Protein AF-A0A3E0UJD7-F1 (afdb_monomer_lite)

Sequence (262 aa):
MNKFTKLALPLVFSTIVTTANAGLISGTHEFQNDFGQAQQVELQDLEWLSLDSTFGIARLDIENQSWTDNNGAIWQADDWRFATRQETNTLLNSLSGGLVDGYSVSNFYGATWFAENFGTKSIFSNNFNDAQIAWFNYGATNACSDDSARTCQGQIRAYADAKDPSSTVGLPASQNILTGNIFSSIFDPLNHAGVGYIAENDGAEFGLRSSATTSTISERHFAVANLLVRNAPVDVPEPAPIGLLASALIGLGIMRKRSVQK

pLDDT: mean 84.74, std 16.25, range [37.06, 97.94]

Radius of gyration: 24.48 Å; chains: 1; bounding box: 87×52×74 Å

InterPro domains:
  IPR013424 PEP-CTERM protein-sorting domain [TIGR02595] (236-258)

Foldseek 3Di:
DDDDDDDDDDPPPPPPDPPCPPFKDADWDWDAAPVRDIFTACQPLWIWGALQQFQLPFLCQLQPAWDATPVGDTDGSPNKDFQALVNLQSRLCSQLVLWKAFKFLSNQRSLVVSCVRRNFDWDDDPFAPTKTKAKEFGHDQCRFHPDSQKTFIAMKMHGFHTPDLQDKDWDDWMATLVPRDIDTDIHRSVSGGTMMTGHCLHRHPSPPDPHHDMDGRPDSDNRYGYTIIDNNPPPPPPCPVCVVVVVVVVVVVVVVVPPPDD

Organism: NCBI:txid1655234

Secondary structure (DSSP, 8-state):
---------------------TTEE-S-EEEE-TTS-EEEE--TTEEEE-HHHHTT--HHHHHSS-EE-TTS-EE-TTS-EEPPHHHHHHHHHHHHTTSEEEEEGGGHHHHHHHHHHH--EE---SSEEEEEEEEEEESSTTSS-S-TTEEEEEEEEEEEEESSTTSPEEEEEEEETTT--EEEEEE-TTT-SEEEEE-GGGT---SS-S---EEETT---TT-EE-EEEEPPP------HHHHHHHHHHHHHHHHTTS---

Structure (mmCIF, N/CA/C/O backbone):
data_AF-A0A3E0UJD7-F1
#
_entry.id   AF-A0A3E0UJD7-F1
#
loop_
_atom_site.group_PDB
_atom_site.id
_atom_site.type_symbol
_atom_site.label_atom_id
_atom_site.label_alt_id
_atom_site.label_comp_id
_atom_site.label_asym_id
_atom_site.label_entity_id
_atom_site.label_seq_id
_atom_site.pdbx_PDB_ins_code
_atom_site.Cartn_x
_atom_site.Cartn_y
_atom_site.Cartn_z
_atom_site.occupancy
_atom_site.B_iso_or_equiv
_atom_site.auth_seq_id
_atom_site.auth_comp_id
_atom_site.auth_asym_id
_atom_site.auth_atom_id
_atom_site.pdbx_PDB_model_num
ATOM 1 N N . MET A 1 1 ? -36.370 15.555 -51.511 1.00 39.38 1 MET A N 1
ATOM 2 C CA . MET A 1 1 ? -35.739 16.434 -50.499 1.00 39.38 1 MET A CA 1
ATOM 3 C C . MET A 1 1 ? -35.825 15.723 -49.159 1.00 39.38 1 MET A C 1
ATOM 5 O O . MET A 1 1 ? -36.897 15.691 -48.566 1.00 39.38 1 MET A O 1
ATOM 9 N N . ASN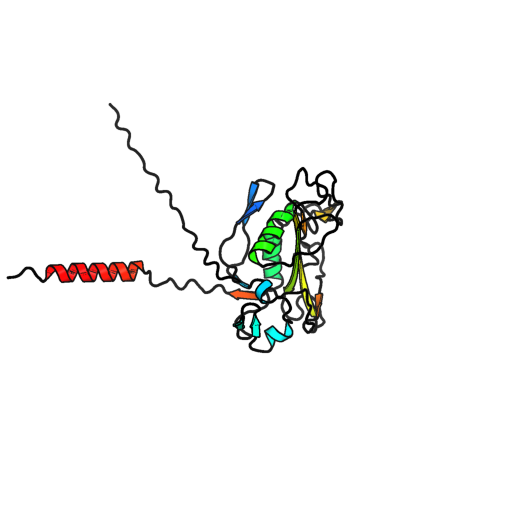 A 1 2 ? -34.742 15.061 -48.749 1.00 37.06 2 ASN A N 1
ATOM 10 C CA . ASN A 1 2 ? -34.739 14.185 -47.577 1.00 37.06 2 ASN A CA 1
ATOM 11 C C . ASN A 1 2 ? -34.431 14.985 -46.308 1.00 37.06 2 ASN A C 1
ATOM 13 O O . ASN A 1 2 ? -33.456 15.732 -46.251 1.00 37.06 2 ASN A O 1
ATOM 17 N N . LYS A 1 3 ? -35.306 14.832 -45.311 1.00 45.53 3 LYS A N 1
ATOM 18 C CA . LYS A 1 3 ? -35.206 15.427 -43.978 1.00 45.53 3 LYS A CA 1
ATOM 19 C C . LYS A 1 3 ? -34.179 14.638 -43.159 1.00 45.53 3 LYS A C 1
ATOM 21 O O . LYS A 1 3 ? -34.360 13.444 -42.951 1.00 45.53 3 LYS A O 1
ATOM 26 N N . PHE A 1 4 ? -33.118 15.304 -42.708 1.00 46.69 4 PHE A N 1
ATOM 27 C CA . PHE A 1 4 ? -32.150 14.760 -41.755 1.00 46.69 4 PHE A CA 1
ATOM 28 C C . PHE A 1 4 ? -32.711 14.864 -40.333 1.00 46.69 4 PHE A C 1
ATOM 30 O O . PHE A 1 4 ? -32.859 15.960 -39.789 1.00 46.69 4 PHE A O 1
ATOM 37 N N . THR A 1 5 ? -33.022 13.720 -39.734 1.00 50.31 5 THR A N 1
ATOM 38 C CA . THR A 1 5 ? -33.415 13.594 -38.328 1.00 50.31 5 THR A CA 1
ATOM 39 C C . THR A 1 5 ? -32.144 13.571 -37.480 1.00 50.31 5 THR A C 1
ATOM 41 O O . THR A 1 5 ? -31.350 12.638 -37.572 1.00 50.31 5 THR A O 1
ATOM 44 N N . LYS A 1 6 ? -31.918 14.617 -36.679 1.00 48.56 6 LYS A N 1
ATOM 45 C CA . LYS A 1 6 ? -30.825 14.671 -35.701 1.00 48.56 6 LYS A CA 1
ATOM 46 C C . LYS A 1 6 ? -31.175 13.750 -34.530 1.00 48.56 6 LYS A C 1
ATOM 48 O O . LYS A 1 6 ? -32.069 14.069 -33.752 1.00 48.56 6 LYS A O 1
ATOM 53 N N . LEU A 1 7 ? -30.494 12.611 -34.430 1.00 50.38 7 LEU A N 1
ATOM 54 C CA . LEU A 1 7 ? -30.532 11.751 -33.251 1.00 50.38 7 LEU A CA 1
ATOM 55 C C . LEU A 1 7 ? -29.645 12.407 -32.180 1.00 50.38 7 LEU A C 1
ATOM 57 O O . LEU A 1 7 ? -28.426 12.457 -32.331 1.00 50.38 7 LEU A O 1
ATOM 61 N N . ALA A 1 8 ? -30.254 12.982 -31.145 1.00 47.75 8 ALA A N 1
ATOM 62 C CA . ALA A 1 8 ? -29.534 13.462 -29.972 1.00 47.75 8 ALA A CA 1
ATOM 63 C C . ALA A 1 8 ? -29.248 12.260 -29.064 1.00 47.75 8 ALA A C 1
ATOM 65 O O . ALA A 1 8 ? -30.176 11.654 -28.532 1.00 47.75 8 ALA A O 1
ATOM 66 N N . LEU A 1 9 ? -27.974 11.894 -28.938 1.00 44.62 9 LEU A N 1
ATOM 67 C CA . LEU A 1 9 ? -27.505 10.880 -28.000 1.00 44.62 9 LEU A CA 1
ATOM 68 C C . LEU A 1 9 ? -27.399 11.538 -26.612 1.00 44.62 9 LEU A C 1
ATOM 70 O O . LEU A 1 9 ? -26.634 12.496 -26.474 1.00 44.62 9 LEU A O 1
ATOM 74 N N . PRO A 1 10 ? -28.156 11.102 -25.592 1.00 45.59 10 PRO A N 1
ATOM 75 C CA . PRO A 1 10 ? -27.958 11.602 -24.241 1.00 45.59 10 PRO A CA 1
ATOM 76 C C . PRO A 1 10 ? -26.645 11.024 -23.702 1.00 45.59 10 PRO A C 1
ATOM 78 O O . PRO A 1 10 ? -26.547 9.827 -23.437 1.00 45.59 10 PRO A O 1
ATOM 81 N N . LEU A 1 11 ? -25.626 11.875 -23.564 1.00 43.56 11 LEU A N 1
ATOM 82 C CA . LEU A 1 11 ? -24.437 11.560 -22.778 1.00 43.56 11 LEU A CA 1
ATOM 83 C C . LEU A 1 11 ? -24.873 11.510 -21.308 1.00 43.56 11 LEU A C 1
ATOM 85 O O . LEU A 1 11 ? -25.123 12.545 -20.689 1.00 43.56 11 LEU A O 1
ATOM 89 N N . VAL A 1 12 ? -25.028 10.304 -20.769 1.00 42.69 12 VAL A N 1
ATOM 90 C CA . VAL A 1 12 ? -25.233 10.088 -19.336 1.00 42.69 12 VAL A CA 1
ATOM 91 C C . VAL A 1 12 ? -23.881 10.306 -18.660 1.00 42.69 12 VAL A C 1
ATOM 93 O O . VAL A 1 12 ? -23.045 9.411 -18.619 1.00 42.69 12 VAL A O 1
ATOM 96 N N . PHE A 1 13 ? -23.642 11.525 -18.180 1.00 43.09 13 PHE A N 1
ATOM 97 C CA . PHE A 1 13 ? -22.574 11.791 -17.221 1.00 43.09 13 PHE A CA 1
ATOM 98 C C . PHE A 1 13 ? -23.035 11.257 -15.862 1.00 43.09 13 PHE A C 1
ATOM 100 O O . PHE A 1 13 ? -23.797 11.922 -15.162 1.00 43.09 13 PHE A O 1
ATOM 107 N N . SER A 1 14 ? -22.602 10.048 -15.496 1.00 39.69 14 SER A N 1
ATOM 108 C CA . SER A 1 14 ? -22.631 9.624 -14.095 1.00 39.69 14 SER A CA 1
ATOM 109 C C . SER A 1 14 ? -21.645 10.498 -13.334 1.00 39.69 14 SER A C 1
ATOM 111 O O . SER A 1 14 ? -20.434 10.323 -13.431 1.00 39.69 14 SER A O 1
ATOM 113 N N . THR A 1 15 ? -22.161 11.481 -12.606 1.00 39.41 15 THR A N 1
ATOM 114 C CA . THR A 1 15 ? -21.386 12.207 -11.606 1.00 39.41 15 THR A CA 1
ATOM 115 C C . THR A 1 15 ? -21.139 11.257 -10.443 1.00 39.41 15 THR A C 1
ATOM 117 O O . THR A 1 15 ? -22.017 11.064 -9.603 1.00 39.41 15 THR A O 1
ATOM 120 N N . ILE A 1 16 ? -19.967 10.626 -10.428 1.00 49.44 16 ILE A N 1
ATOM 121 C CA . ILE A 1 16 ? -19.468 9.907 -9.258 1.00 49.44 16 ILE A CA 1
ATOM 122 C C . ILE A 1 16 ? -19.213 10.974 -8.192 1.00 49.44 16 ILE A C 1
ATOM 124 O O . ILE A 1 16 ? -18.379 11.861 -8.375 1.00 49.44 16 ILE A O 1
ATOM 128 N N . VAL A 1 17 ? -19.996 10.948 -7.117 1.00 45.91 17 VAL A N 1
ATOM 129 C CA . VAL A 1 17 ? -19.809 11.851 -5.982 1.00 45.91 17 VAL A CA 1
ATOM 130 C C . VAL A 1 17 ? -18.730 11.235 -5.100 1.00 45.91 17 VAL A C 1
ATOM 132 O O . VAL A 1 17 ? -19.015 10.399 -4.253 1.00 45.91 17 VAL A O 1
ATOM 135 N N . THR A 1 18 ? -17.474 11.620 -5.310 1.00 46.88 18 THR A N 1
ATOM 136 C CA . THR A 1 18 ? -16.395 11.302 -4.371 1.00 46.88 18 THR A CA 1
ATOM 137 C C . THR A 1 18 ? -16.473 12.293 -3.211 1.00 46.88 18 THR A C 1
ATOM 139 O O . THR A 1 18 ? -15.974 13.417 -3.309 1.00 46.88 18 THR A O 1
ATOM 142 N N . THR A 1 19 ? -17.130 11.934 -2.108 1.00 45.50 19 THR A N 1
ATOM 143 C CA . THR A 1 19 ? -16.970 12.695 -0.863 1.00 45.50 19 THR A CA 1
ATOM 144 C C . THR A 1 19 ? -15.602 12.358 -0.283 1.00 45.50 19 THR A C 1
ATOM 146 O O . THR A 1 19 ? -15.455 11.377 0.439 1.00 45.50 19 THR A O 1
ATOM 149 N N . ALA A 1 20 ? -14.588 13.158 -0.611 1.00 44.28 20 ALA A N 1
ATOM 150 C CA . ALA A 1 20 ? -13.297 13.103 0.061 1.00 44.28 20 ALA A CA 1
ATOM 151 C C . ALA A 1 20 ? -13.464 13.675 1.476 1.00 44.28 20 ALA A C 1
ATOM 153 O O . ALA A 1 20 ? -13.226 14.857 1.723 1.00 44.28 20 ALA A O 1
ATOM 154 N N . ASN A 1 21 ? -13.943 12.851 2.408 1.00 58.88 21 ASN A N 1
ATOM 155 C CA . ASN A 1 21 ? -13.722 13.133 3.815 1.00 58.88 21 ASN A CA 1
ATOM 156 C C . ASN A 1 21 ? -12.240 12.843 4.057 1.00 58.88 21 ASN A C 1
ATOM 158 O O . ASN A 1 21 ? -11.792 11.734 3.772 1.00 58.88 21 ASN A O 1
ATOM 162 N N . ALA A 1 22 ? -11.467 13.852 4.461 1.00 63.09 22 ALA A N 1
ATOM 163 C CA . ALA A 1 22 ? -10.021 13.723 4.600 1.00 63.09 22 ALA A CA 1
ATOM 164 C C . ALA A 1 22 ? -9.705 12.539 5.529 1.00 63.09 22 ALA A C 1
ATOM 166 O O . ALA A 1 22 ? -9.960 12.602 6.728 1.00 63.09 22 ALA A O 1
ATOM 167 N N . GLY A 1 23 ? -9.217 11.440 4.950 1.00 85.38 23 GLY A N 1
ATOM 168 C CA . GLY A 1 23 ? -8.879 10.218 5.672 1.00 85.38 23 GLY A CA 1
ATOM 169 C C . GLY A 1 23 ? -9.763 8.993 5.418 1.00 85.38 23 GLY A C 1
ATOM 170 O O . GLY A 1 23 ? -9.387 7.927 5.885 1.00 85.38 23 GLY A O 1
ATOM 171 N N . LEU A 1 24 ? -10.876 9.080 4.680 1.00 92.50 24 LEU A N 1
ATOM 172 C CA . LEU A 1 24 ? -11.699 7.912 4.318 1.00 92.50 24 LEU A CA 1
ATOM 173 C C . LEU A 1 24 ? -11.594 7.610 2.820 1.00 92.50 24 LEU A C 1
ATOM 175 O O . LEU A 1 24 ? -11.729 8.511 1.993 1.00 92.50 24 LEU A O 1
ATOM 179 N N . ILE A 1 25 ? -11.371 6.342 2.476 1.00 93.81 25 ILE A N 1
ATOM 180 C CA . ILE A 1 25 ? -11.151 5.873 1.104 1.00 93.81 25 ILE A CA 1
ATOM 181 C C . ILE A 1 25 ? -12.160 4.757 0.816 1.00 93.81 25 ILE A C 1
ATOM 183 O O . ILE A 1 25 ? -12.112 3.686 1.418 1.00 93.81 25 ILE A O 1
ATOM 187 N N . SER A 1 26 ? -13.098 5.006 -0.092 1.00 94.19 26 SER A N 1
ATOM 188 C CA . SER A 1 26 ? -14.161 4.065 -0.466 1.00 94.19 26 SER A CA 1
ATOM 189 C C . SER A 1 26 ? -14.632 4.313 -1.901 1.00 94.19 26 SER A C 1
ATOM 191 O O . SER A 1 26 ? -14.251 5.306 -2.524 1.00 94.19 26 SER A O 1
ATOM 193 N N . GLY A 1 27 ? -15.454 3.409 -2.437 1.00 91.06 27 GLY A N 1
ATOM 194 C CA . GLY A 1 27 ? -16.028 3.521 -3.780 1.00 91.06 27 GLY A CA 1
ATOM 195 C C . GLY A 1 27 ? -15.130 2.975 -4.893 1.00 91.06 27 GLY A C 1
ATOM 196 O O . GLY A 1 27 ? -14.177 2.236 -4.652 1.00 91.06 27 GLY A O 1
ATOM 197 N N . THR A 1 28 ? -15.470 3.309 -6.138 1.00 93.25 28 THR A N 1
ATOM 198 C CA . THR A 1 28 ? -14.727 2.867 -7.325 1.00 93.25 28 THR A CA 1
ATOM 199 C C . THR A 1 28 ? -13.610 3.847 -7.651 1.00 93.25 28 THR A C 1
ATOM 201 O O . THR A 1 28 ? -13.862 5.040 -7.819 1.00 93.25 28 THR A O 1
ATOM 204 N N . HIS A 1 29 ? -12.395 3.325 -7.805 1.00 94.25 29 HIS A N 1
ATOM 205 C CA . HIS A 1 29 ? -11.220 4.094 -8.209 1.00 94.25 29 HIS A CA 1
ATOM 206 C C . HIS A 1 29 ? -10.539 3.427 -9.395 1.00 94.25 29 HIS A C 1
ATOM 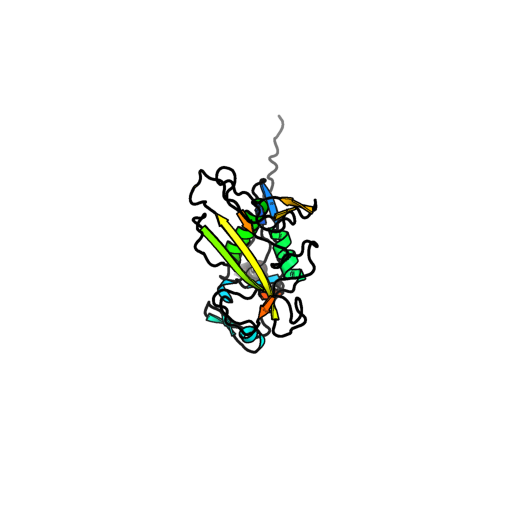208 O O . HIS A 1 29 ? -10.501 2.199 -9.495 1.00 94.25 29 HIS A O 1
ATOM 214 N N . GLU A 1 30 ? -9.974 4.246 -10.272 1.00 95.94 30 GLU A N 1
ATOM 215 C CA . GLU A 1 30 ? -9.165 3.801 -11.400 1.00 95.94 30 GLU A CA 1
ATOM 216 C C . GLU A 1 30 ? -7.959 4.722 -11.589 1.00 95.94 30 GLU A C 1
ATOM 218 O O . GLU A 1 30 ? -8.008 5.912 -11.274 1.00 95.94 30 GLU A O 1
ATOM 223 N N . PHE A 1 31 ? -6.879 4.172 -12.133 1.00 94.44 31 PHE A N 1
ATOM 224 C CA . PHE A 1 31 ? -5.735 4.938 -12.620 1.00 94.44 31 PHE A CA 1
ATOM 225 C C . PHE A 1 31 ? -5.259 4.377 -13.963 1.00 94.44 31 PHE A C 1
ATOM 227 O O . PHE A 1 31 ? -5.580 3.247 -14.329 1.00 94.44 31 PHE A O 1
ATOM 234 N N . GLN A 1 32 ? -4.493 5.166 -14.716 1.00 93.62 32 GLN A N 1
ATOM 235 C CA . GLN A 1 32 ? -3.844 4.706 -15.946 1.00 93.62 32 GLN A CA 1
ATOM 236 C C . GLN A 1 32 ? -2.391 4.339 -15.656 1.00 93.62 32 GLN A C 1
ATOM 238 O O . GLN A 1 32 ? -1.677 5.121 -15.033 1.00 93.62 32 GLN A O 1
ATOM 243 N N . ASN A 1 33 ? -1.953 3.161 -16.099 1.00 87.88 33 ASN A N 1
ATOM 244 C CA . ASN A 1 33 ? -0.552 2.752 -15.999 1.00 87.88 33 ASN A CA 1
ATOM 245 C C . ASN A 1 33 ? 0.296 3.286 -17.178 1.00 87.88 33 ASN A C 1
ATOM 247 O O . ASN A 1 33 ? -0.238 3.839 -18.141 1.00 87.88 33 ASN A O 1
ATOM 251 N N . ASP A 1 34 ? 1.616 3.057 -17.141 1.00 80.25 34 ASP A N 1
ATOM 252 C CA . ASP A 1 34 ? 2.574 3.453 -18.200 1.00 80.25 34 ASP A CA 1
ATOM 253 C C . ASP A 1 34 ? 2.231 2.892 -19.595 1.00 80.25 34 ASP A C 1
ATOM 255 O O . ASP A 1 34 ? 2.716 3.388 -20.612 1.00 80.25 34 ASP A O 1
ATOM 259 N N . PHE A 1 35 ? 1.396 1.854 -19.667 1.00 83.19 35 PHE A N 1
ATOM 260 C CA . PHE A 1 35 ? 0.958 1.232 -20.917 1.00 83.19 35 PHE A CA 1
ATOM 261 C C . PHE A 1 35 ? -0.366 1.813 -21.437 1.00 83.19 35 PHE A C 1
ATOM 263 O O . PHE A 1 35 ? -0.918 1.307 -22.416 1.00 83.19 35 PHE A O 1
ATOM 270 N N . GLY A 1 36 ? -0.896 2.852 -20.783 1.00 86.06 36 GLY A N 1
ATOM 271 C CA . GLY A 1 36 ? -2.184 3.465 -21.105 1.00 86.06 36 GLY A CA 1
ATOM 272 C C . GLY A 1 36 ? -3.386 2.575 -20.777 1.00 86.06 36 GLY A C 1
ATOM 273 O O . GLY A 1 36 ? -4.482 2.817 -21.282 1.00 86.06 36 GLY A O 1
ATOM 274 N N . GLN A 1 37 ? -3.197 1.528 -19.970 1.00 89.75 37 GLN A N 1
ATOM 275 C CA . GLN A 1 37 ? -4.276 0.645 -19.543 1.00 89.75 37 GLN A CA 1
ATOM 276 C C . GLN A 1 37 ? -4.898 1.193 -18.261 1.00 89.75 37 GLN A C 1
ATOM 278 O O . GLN A 1 37 ? -4.186 1.530 -17.314 1.00 89.75 37 GLN A O 1
ATOM 283 N N . ALA A 1 38 ? -6.229 1.270 -18.239 1.00 93.62 38 ALA A N 1
ATOM 284 C CA . ALA A 1 38 ? -6.970 1.564 -17.022 1.00 93.62 38 ALA A CA 1
ATOM 285 C C . ALA A 1 38 ? -6.883 0.365 -16.072 1.00 93.62 38 ALA A C 1
ATOM 287 O O . ALA A 1 38 ? -7.105 -0.778 -16.481 1.00 93.62 38 ALA A O 1
ATOM 288 N N . GLN A 1 39 ? -6.563 0.639 -14.815 1.00 94.56 39 GLN A N 1
ATOM 289 C CA . GLN A 1 39 ? -6.458 -0.345 -13.754 1.00 94.56 39 GLN A CA 1
ATOM 290 C C . GLN A 1 39 ? -7.388 0.065 -12.618 1.00 94.56 39 GLN A C 1
ATOM 292 O O . GLN A 1 39 ? -7.293 1.174 -12.091 1.00 94.56 39 GLN A O 1
ATOM 297 N N . GLN A 1 40 ? -8.320 -0.825 -12.287 1.00 96.19 40 GLN A N 1
ATOM 298 C CA . GLN A 1 40 ? -9.282 -0.622 -11.214 1.00 96.19 40 GLN A CA 1
ATOM 299 C C . GLN A 1 40 ? -8.644 -0.983 -9.871 1.00 96.19 40 GLN A C 1
ATOM 301 O O . GLN A 1 40 ? -7.944 -1.990 -9.764 1.00 96.19 40 GLN A O 1
ATOM 306 N N . VAL A 1 41 ? -8.909 -0.173 -8.848 1.00 96.81 41 VAL A N 1
ATOM 307 C CA . VAL A 1 41 ? -8.498 -0.469 -7.474 1.00 96.81 41 VAL A CA 1
ATOM 308 C C . VAL A 1 41 ? -9.591 -1.262 -6.770 1.00 96.81 41 VAL A C 1
ATOM 310 O O . VAL A 1 41 ? -10.749 -0.844 -6.718 1.00 96.81 41 VAL A O 1
ATOM 313 N N . GLU A 1 42 ? -9.213 -2.395 -6.186 1.00 96.81 42 GLU A N 1
ATOM 314 C CA . GLU A 1 42 ? -10.142 -3.326 -5.547 1.00 96.81 42 GLU A CA 1
ATOM 315 C C . GLU A 1 42 ? -10.265 -3.052 -4.040 1.00 96.81 42 GLU A C 1
ATOM 317 O O . GLU A 1 42 ? -9.624 -3.693 -3.200 1.00 96.81 42 GLU A O 1
ATOM 322 N N . LEU A 1 43 ? -11.129 -2.095 -3.684 1.00 96.19 43 LEU A N 1
ATOM 323 C CA . LEU A 1 43 ? -11.448 -1.761 -2.286 1.00 96.19 43 LEU A CA 1
ATOM 324 C C . LEU A 1 43 ? -12.472 -2.706 -1.635 1.00 96.19 43 LEU A C 1
ATOM 326 O O . LEU A 1 43 ? -12.711 -2.579 -0.438 1.00 96.19 43 LEU A O 1
ATOM 330 N N . GLN A 1 44 ? -13.037 -3.659 -2.390 1.00 96.31 44 GLN A N 1
ATOM 331 C CA . GLN A 1 44 ? -13.911 -4.740 -1.896 1.00 96.31 44 GLN A CA 1
ATOM 332 C C . GLN A 1 44 ? -15.184 -4.259 -1.179 1.00 96.31 44 GLN A C 1
ATOM 334 O O . GLN A 1 44 ? -15.620 -4.876 -0.211 1.00 96.31 44 GLN A O 1
ATOM 339 N N . ASP A 1 45 ? -15.763 -3.141 -1.627 1.00 93.94 45 ASP A N 1
ATOM 340 C CA . ASP A 1 45 ? -16.909 -2.489 -0.970 1.00 93.94 45 ASP A CA 1
ATOM 341 C C . ASP A 1 45 ? -16.654 -2.172 0.521 1.00 93.94 45 ASP A C 1
ATOM 343 O O . ASP A 1 45 ? -17.570 -2.101 1.346 1.00 93.94 45 ASP A O 1
ATOM 347 N N . LEU A 1 46 ? -15.382 -1.977 0.881 1.00 95.44 46 LEU A N 1
ATOM 348 C CA . LEU A 1 46 ? -14.954 -1.535 2.200 1.00 95.44 46 LEU A CA 1
ATOM 349 C C . LEU A 1 46 ? -14.655 -0.040 2.177 1.00 95.44 46 LEU A C 1
ATOM 351 O O . LEU A 1 46 ? -14.226 0.528 1.169 1.00 95.44 46 LEU A O 1
ATOM 355 N N . GLU A 1 47 ? -14.834 0.584 3.332 1.00 95.50 47 GLU A N 1
ATOM 356 C CA . GLU A 1 47 ? -14.239 1.881 3.606 1.00 95.50 47 GLU A CA 1
ATOM 357 C C . GLU A 1 47 ? -12.923 1.665 4.346 1.00 95.50 47 GLU A C 1
ATOM 359 O O . GLU A 1 47 ? -12.868 0.931 5.335 1.00 95.50 47 GLU A O 1
ATOM 364 N N . TRP A 1 48 ? -11.869 2.302 3.850 1.00 96.75 48 TRP A N 1
ATOM 365 C CA . TRP A 1 48 ? -10.519 2.227 4.381 1.00 96.75 48 TRP A CA 1
ATOM 366 C C . TRP A 1 48 ? -10.164 3.543 5.060 1.00 96.75 48 TRP A C 1
ATOM 368 O O . TRP A 1 48 ? -10.457 4.621 4.539 1.00 96.75 48 TRP A O 1
ATOM 378 N N . LEU A 1 49 ? -9.507 3.457 6.212 1.00 96.06 49 LEU A N 1
ATOM 379 C CA . LEU A 1 49 ? -8.963 4.627 6.888 1.00 96.06 49 LEU A CA 1
ATOM 380 C C . LEU A 1 49 ? -7.552 4.915 6.364 1.00 96.06 49 LEU A C 1
ATOM 382 O O . LEU A 1 49 ? -6.737 3.998 6.222 1.00 96.06 49 LEU A O 1
ATOM 386 N N . SER A 1 50 ? -7.242 6.185 6.111 1.00 96.06 50 SER A N 1
ATOM 387 C CA . SER A 1 50 ? -5.909 6.598 5.681 1.00 96.06 50 SER A CA 1
ATOM 388 C C . SER A 1 50 ? -4.857 6.236 6.729 1.00 96.06 50 SER A C 1
ATOM 390 O O . SER A 1 50 ? -5.081 6.312 7.942 1.00 96.06 50 SER A O 1
ATOM 392 N N . LEU A 1 51 ? -3.665 5.889 6.256 1.00 95.75 51 LEU A N 1
ATOM 393 C CA . LEU A 1 51 ? -2.516 5.610 7.106 1.00 95.75 51 LEU A CA 1
ATOM 394 C C . LEU A 1 51 ? -2.080 6.845 7.890 1.00 95.75 51 LEU A C 1
ATOM 396 O O . LEU A 1 51 ? -1.606 6.698 9.013 1.00 95.75 51 LEU A O 1
ATOM 400 N N . ASP A 1 52 ? -2.285 8.052 7.361 1.00 93.75 52 ASP A N 1
ATOM 401 C CA . ASP A 1 52 ? -2.007 9.285 8.103 1.00 93.75 52 ASP A CA 1
ATOM 402 C C . ASP A 1 52 ? -2.818 9.381 9.399 1.00 93.75 52 ASP A C 1
ATOM 404 O O . ASP A 1 52 ? -2.296 9.859 10.407 1.00 93.75 52 ASP A O 1
ATOM 408 N N . SER A 1 53 ? -4.046 8.858 9.411 1.00 94.50 53 SER A N 1
ATOM 409 C CA . SER A 1 53 ? -4.913 8.865 10.594 1.00 94.50 53 SER A CA 1
ATOM 410 C C . SER A 1 53 ? -4.371 7.965 11.711 1.00 94.50 53 SER A C 1
ATOM 412 O O . SER A 1 53 ? -4.509 8.288 12.888 1.00 94.50 53 SER A O 1
ATOM 414 N N . THR A 1 54 ? -3.709 6.859 11.364 1.00 94.69 54 THR A N 1
ATOM 415 C CA . THR A 1 54 ? -3.234 5.847 12.327 1.00 94.69 54 THR A CA 1
ATOM 416 C C . THR A 1 54 ? -1.717 5.821 12.505 1.00 94.69 54 THR A C 1
ATOM 418 O O . THR A 1 54 ? -1.192 4.996 13.258 1.00 94.69 54 THR A O 1
ATOM 421 N N . PHE A 1 55 ? -0.995 6.704 11.814 1.00 93.69 55 PHE A N 1
ATOM 422 C CA . PHE A 1 55 ? 0.460 6.741 11.817 1.00 93.69 55 PHE A CA 1
ATOM 423 C C . PHE A 1 55 ? 1.022 6.957 13.228 1.00 93.69 55 PHE A C 1
ATOM 425 O O . PHE A 1 55 ? 0.710 7.949 13.883 1.00 93.69 55 PHE A O 1
ATOM 432 N N . GLY A 1 56 ? 1.891 6.049 13.683 1.00 92.31 56 GLY A N 1
ATOM 433 C CA . GLY A 1 56 ? 2.533 6.134 14.999 1.00 92.31 56 GLY A CA 1
ATOM 434 C C . GLY A 1 56 ? 1.658 5.691 16.177 1.00 92.31 56 GLY A C 1
ATOM 435 O O . GLY A 1 56 ? 2.129 5.703 17.318 1.00 92.31 56 GLY A O 1
ATOM 436 N N . ILE A 1 57 ? 0.415 5.272 15.925 1.00 92.75 57 ILE A N 1
ATOM 437 C CA . ILE A 1 57 ? -0.465 4.676 16.934 1.00 92.75 57 ILE A CA 1
ATOM 438 C C . ILE A 1 57 ? -0.151 3.179 17.018 1.00 92.75 57 ILE A C 1
ATOM 440 O O . ILE A 1 57 ? -0.088 2.489 16.000 1.00 92.75 57 ILE A O 1
ATOM 444 N N . ALA A 1 58 ? 0.067 2.651 18.224 1.00 93.44 58 ALA A N 1
ATOM 445 C CA . ALA A 1 58 ? 0.296 1.218 18.392 1.00 93.44 58 ALA A CA 1
ATOM 446 C C . ALA A 1 58 ? -0.999 0.436 18.120 1.00 93.44 58 ALA A C 1
ATOM 448 O O . ALA A 1 58 ? -2.082 0.872 18.510 1.00 93.44 58 ALA A O 1
ATOM 449 N N . ARG A 1 59 ? -0.896 -0.757 17.522 1.00 93.62 59 ARG A N 1
ATOM 450 C CA . ARG A 1 59 ? -2.058 -1.637 17.307 1.00 93.62 59 ARG A CA 1
ATOM 451 C C . ARG A 1 59 ? -2.801 -1.920 18.613 1.00 93.62 59 ARG A C 1
ATOM 453 O O . ARG A 1 59 ? -4.022 -1.827 18.658 1.00 93.62 59 ARG A O 1
ATOM 460 N N . LEU A 1 60 ? -2.051 -2.185 19.682 1.00 92.81 60 LEU A N 1
ATOM 461 C CA . LEU A 1 60 ? -2.612 -2.446 21.005 1.00 92.81 60 LEU A CA 1
ATOM 462 C C . LEU A 1 60 ? -3.440 -1.265 21.556 1.00 92.81 60 LEU A C 1
ATOM 464 O O . LEU A 1 60 ? -4.385 -1.487 22.312 1.00 92.81 60 LEU A O 1
ATOM 468 N N . ASP A 1 61 ? -3.108 -0.025 21.176 1.00 92.50 61 ASP A N 1
ATOM 469 C CA . ASP A 1 61 ? -3.855 1.171 21.588 1.00 92.50 61 ASP A CA 1
ATOM 470 C C . ASP A 1 61 ? -5.204 1.274 20.842 1.00 92.50 61 ASP A C 1
ATOM 472 O O . ASP A 1 61 ? -6.171 1.773 21.414 1.00 92.50 61 ASP A O 1
ATOM 476 N N . ILE A 1 62 ? -5.280 0.769 19.602 1.00 93.38 62 ILE A N 1
ATOM 477 C CA . ILE A 1 62 ? -6.504 0.727 18.778 1.00 93.38 62 ILE A CA 1
ATOM 478 C C . ILE A 1 62 ? -7.458 -0.376 19.258 1.00 93.38 62 ILE A C 1
ATOM 480 O O . ILE A 1 62 ? -8.662 -0.158 19.332 1.00 93.38 62 ILE A O 1
ATOM 484 N N . GLU A 1 63 ? -6.934 -1.559 19.594 1.00 92.12 63 GLU A N 1
ATOM 485 C CA . GLU A 1 63 ? -7.762 -2.739 19.905 1.00 92.12 63 GLU A CA 1
ATOM 486 C C . GLU A 1 63 ? -8.387 -2.719 21.311 1.00 92.12 63 GLU A C 1
ATOM 488 O O . GLU A 1 63 ? -9.419 -3.346 21.531 1.00 92.12 63 GLU A O 1
ATOM 493 N N . ASN A 1 64 ? -7.779 -2.034 22.285 1.00 88.88 64 ASN A N 1
ATOM 494 C CA . ASN A 1 64 ? -8.175 -2.178 23.693 1.00 88.88 64 ASN A CA 1
ATOM 495 C C . ASN A 1 64 ? -9.224 -1.176 24.187 1.00 88.88 64 ASN A C 1
ATOM 497 O O . ASN A 1 64 ? -9.781 -1.368 25.270 1.00 88.88 64 ASN A O 1
ATOM 501 N N . GLN A 1 65 ? -9.441 -0.068 23.480 1.00 88.31 65 GLN A N 1
ATOM 502 C CA . GLN A 1 65 ? -10.227 1.049 24.001 1.00 88.31 65 GLN A CA 1
ATOM 503 C C . GLN A 1 65 ? -10.675 2.003 22.893 1.00 88.31 65 GLN A C 1
ATOM 505 O O . GLN A 1 65 ? -10.310 1.858 21.730 1.00 88.31 65 GLN A O 1
ATOM 510 N N . SER A 1 66 ? -11.435 3.029 23.277 1.00 94.12 66 SER A N 1
ATOM 511 C CA . SER A 1 66 ? -11.597 4.201 22.425 1.00 94.12 66 SER A CA 1
ATOM 512 C C . SER A 1 66 ? -10.239 4.844 22.151 1.00 94.12 66 SER A C 1
ATOM 514 O O . SER A 1 66 ? -9.462 5.063 23.086 1.00 94.12 66 SER A O 1
ATOM 516 N N . TRP A 1 67 ? -9.983 5.215 20.908 1.00 94.19 67 TRP A N 1
ATOM 517 C CA . TRP A 1 67 ? -8.719 5.806 20.488 1.00 94.19 67 TRP A CA 1
ATOM 518 C C . TRP A 1 67 ? -8.970 7.090 19.700 1.00 94.19 67 TRP A C 1
ATOM 520 O O . TRP A 1 67 ? -10.065 7.329 19.192 1.00 94.19 67 TRP A O 1
ATOM 530 N N . THR A 1 68 ? -7.966 7.960 19.657 1.00 94.12 68 THR A N 1
ATOM 531 C CA . THR A 1 68 ? -8.021 9.221 18.914 1.00 94.12 68 THR A CA 1
ATOM 532 C C . THR A 1 68 ? -7.033 9.152 17.768 1.00 94.12 68 THR A C 1
ATOM 534 O O . THR A 1 68 ? -5.864 8.838 17.995 1.00 94.12 68 THR A O 1
ATOM 537 N N . ASP A 1 69 ? -7.505 9.412 16.555 1.00 93.69 69 ASP A N 1
ATOM 538 C CA . ASP A 1 69 ? -6.647 9.448 15.377 1.00 93.69 69 ASP A CA 1
ATOM 539 C C . ASP A 1 69 ? -5.804 10.734 15.320 1.00 93.69 69 ASP A C 1
ATOM 541 O O . ASP A 1 69 ? -5.976 11.669 16.108 1.00 93.69 69 ASP A O 1
ATOM 545 N N . ASN A 1 70 ? -4.879 10.802 14.364 1.00 91.81 70 ASN A N 1
ATOM 546 C CA . ASN A 1 70 ? -4.016 11.974 14.188 1.00 91.81 70 ASN A CA 1
ATOM 547 C C . ASN A 1 70 ? -4.765 13.241 13.730 1.00 91.81 70 ASN A C 1
ATOM 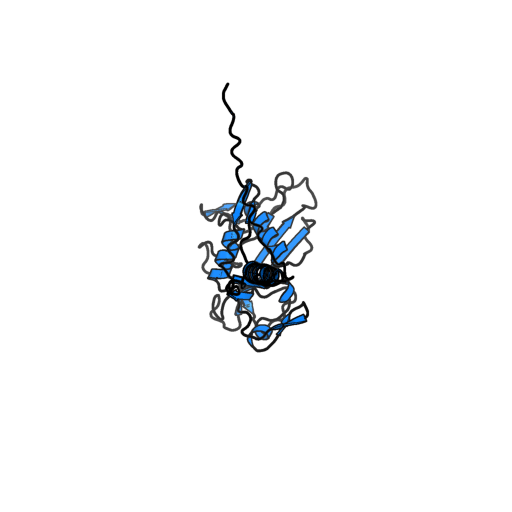549 O O . ASN A 1 70 ? -4.190 14.330 13.770 1.00 91.81 70 ASN A O 1
ATOM 553 N N . ASN A 1 71 ? -6.035 13.120 13.336 1.00 90.56 71 ASN A N 1
ATOM 554 C CA . ASN A 1 71 ? -6.907 14.233 12.964 1.00 90.56 71 ASN A CA 1
ATOM 555 C C . ASN A 1 71 ? -7.798 14.696 14.134 1.00 90.56 71 ASN A C 1
ATOM 557 O O . ASN A 1 71 ? -8.546 15.665 13.996 1.00 90.56 71 ASN A O 1
ATOM 561 N N . GLY A 1 72 ? -7.708 14.041 15.298 1.00 92.31 72 GLY A N 1
ATOM 562 C CA . GLY A 1 72 ? -8.473 14.363 16.500 1.00 92.31 72 GLY A CA 1
ATOM 563 C C . GLY A 1 72 ? -9.859 13.715 16.572 1.00 92.31 72 GLY A C 1
ATOM 564 O O . GLY A 1 72 ? -10.605 14.017 17.506 1.00 92.31 72 GLY A O 1
ATOM 565 N N . ALA A 1 73 ? -10.223 12.837 15.633 1.00 92.44 73 ALA A N 1
ATOM 566 C CA . ALA A 1 73 ? -11.471 12.086 15.716 1.00 92.44 73 ALA A CA 1
ATOM 567 C C . ALA A 1 73 ? -11.341 10.956 16.743 1.00 92.44 73 ALA A C 1
ATOM 569 O O . ALA A 1 73 ? -10.300 10.308 16.850 1.00 92.44 73 ALA A O 1
ATOM 570 N N . ILE A 1 74 ? -12.403 10.739 17.521 1.00 93.88 74 ILE A N 1
ATOM 571 C CA . ILE A 1 74 ? -12.462 9.692 18.544 1.00 93.88 74 ILE A CA 1
ATOM 572 C C . ILE A 1 74 ? -13.278 8.530 17.994 1.00 93.88 74 ILE A C 1
ATOM 574 O O . ILE A 1 74 ? -14.443 8.705 17.637 1.00 93.88 74 ILE A O 1
ATOM 578 N N . TRP A 1 75 ? -12.673 7.353 18.002 1.00 94.38 75 TRP A N 1
ATOM 579 C CA . TRP A 1 75 ? -13.245 6.107 17.514 1.00 94.38 75 TRP A CA 1
ATOM 580 C C . TRP A 1 75 ? -13.441 5.138 18.674 1.00 94.38 75 TRP A C 1
ATOM 582 O O . TRP A 1 75 ? -12.661 5.127 19.629 1.00 94.38 75 TRP A O 1
ATOM 592 N N . GLN A 1 76 ? -14.484 4.321 18.606 1.00 92.75 76 GLN A N 1
ATOM 593 C CA . GLN A 1 76 ? -14.639 3.153 19.466 1.00 92.75 76 GLN A CA 1
ATOM 594 C C . GLN A 1 76 ? -13.792 1.992 18.925 1.00 92.75 76 GLN A C 1
ATOM 596 O O . GLN A 1 76 ? -13.469 1.950 17.738 1.00 92.75 76 GLN A O 1
ATOM 601 N N . ALA A 1 77 ? -13.450 1.032 19.790 1.00 84.75 77 ALA A N 1
ATOM 602 C CA . ALA A 1 77 ? -12.630 -0.128 19.418 1.00 84.75 77 ALA A CA 1
ATOM 603 C C . ALA A 1 77 ? -13.244 -0.963 18.272 1.00 84.75 77 ALA A C 1
ATOM 605 O O . ALA A 1 77 ? -12.512 -1.551 17.485 1.00 84.75 77 ALA A O 1
ATOM 606 N N . ASP A 1 78 ? -14.576 -0.956 18.145 1.00 88.19 78 ASP A N 1
ATOM 607 C CA . ASP A 1 78 ? -15.313 -1.751 17.154 1.00 88.19 78 ASP A CA 1
ATOM 608 C C . ASP A 1 78 ? -15.711 -0.959 15.892 1.00 88.19 78 ASP A C 1
ATOM 610 O O . ASP A 1 78 ? -16.308 -1.524 14.975 1.00 88.19 78 ASP A O 1
ATOM 614 N N . ASP A 1 79 ? -15.396 0.342 15.816 1.00 92.06 79 ASP A N 1
ATOM 615 C CA . ASP A 1 79 ? -15.723 1.165 14.637 1.00 92.06 79 ASP A CA 1
ATOM 616 C C . ASP A 1 79 ? -14.890 0.764 13.411 1.00 92.06 79 ASP A C 1
ATOM 618 O O . ASP A 1 79 ? -15.322 0.929 12.266 1.00 92.06 79 ASP A O 1
ATOM 622 N N . TRP A 1 80 ? -13.689 0.247 13.669 1.00 95.62 80 TRP A N 1
ATOM 623 C CA . TRP A 1 80 ? -12.673 -0.097 12.689 1.00 95.62 80 TRP A CA 1
ATOM 624 C C . TRP A 1 80 ? -12.032 -1.427 13.059 1.00 95.62 80 TRP A C 1
ATOM 626 O O . TRP A 1 80 ? -11.739 -1.685 14.222 1.00 95.62 80 TRP A O 1
ATOM 636 N N . ARG A 1 81 ? -11.736 -2.254 12.059 1.00 96.00 81 ARG A N 1
ATOM 637 C CA . ARG A 1 81 ? -10.939 -3.473 12.232 1.00 96.00 81 ARG A CA 1
ATOM 638 C C . ARG A 1 81 ? -9.718 -3.433 11.334 1.00 96.00 81 ARG A C 1
ATOM 640 O O . ARG A 1 81 ? -9.715 -2.763 10.309 1.00 96.00 81 ARG A O 1
ATOM 647 N N . PHE A 1 82 ? -8.695 -4.205 11.670 1.00 97.06 82 PHE A N 1
ATOM 648 C CA . PHE A 1 82 ? -7.578 -4.415 10.755 1.00 97.06 82 PHE A CA 1
ATOM 649 C C . PHE A 1 82 ? -8.061 -5.097 9.468 1.00 97.06 82 PHE A C 1
ATOM 651 O O . PHE A 1 82 ? -8.880 -6.024 9.514 1.00 97.06 82 PHE A O 1
ATOM 658 N N . ALA A 1 83 ? -7.537 -4.648 8.326 1.00 97.94 83 ALA A N 1
ATOM 659 C CA . ALA A 1 83 ? -7.724 -5.336 7.054 1.00 97.94 83 ALA A CA 1
ATOM 660 C C . ALA A 1 83 ? -7.203 -6.772 7.175 1.00 97.94 83 ALA A C 1
ATOM 662 O O . ALA A 1 83 ? -6.110 -7.007 7.693 1.00 97.94 83 ALA A O 1
ATOM 663 N N . THR A 1 84 ? -7.983 -7.751 6.734 1.00 96.88 84 THR A N 1
ATOM 664 C CA . THR A 1 84 ? -7.550 -9.148 6.711 1.00 96.88 84 THR A CA 1
ATOM 665 C C . THR A 1 84 ? -6.422 -9.342 5.701 1.00 96.88 84 THR A C 1
ATOM 667 O O . THR A 1 84 ? -6.198 -8.519 4.815 1.00 96.88 84 THR A O 1
ATOM 670 N N . ARG A 1 85 ? -5.717 -10.472 5.804 1.00 94.69 85 ARG A N 1
ATOM 671 C CA . ARG A 1 85 ? -4.651 -10.831 4.861 1.00 94.69 85 ARG A CA 1
ATOM 672 C C . ARG A 1 85 ? -5.166 -10.854 3.413 1.00 94.69 85 ARG A C 1
ATOM 674 O O . ARG A 1 85 ? -4.560 -10.255 2.535 1.00 94.69 85 ARG A O 1
ATOM 681 N N . GLN A 1 86 ? -6.346 -11.442 3.207 1.00 95.25 86 GLN A N 1
ATOM 682 C CA . GLN A 1 86 ? -7.007 -11.501 1.904 1.00 95.25 86 GLN A CA 1
ATOM 683 C C . GLN A 1 86 ? -7.419 -10.117 1.382 1.00 95.25 86 GLN A C 1
ATOM 685 O O . GLN A 1 86 ? -7.261 -9.854 0.191 1.00 95.25 86 GLN A O 1
ATOM 690 N N . GLU A 1 87 ? -7.920 -9.234 2.248 1.00 97.25 87 GLU A N 1
ATOM 691 C CA . GLU A 1 87 ? -8.322 -7.883 1.842 1.00 97.25 87 GLU A CA 1
ATOM 692 C C . GLU A 1 87 ? -7.122 -7.028 1.446 1.00 97.25 87 GLU A C 1
ATOM 694 O O . GLU A 1 87 ? -7.155 -6.392 0.392 1.00 97.25 87 GLU A O 1
ATOM 699 N N . THR A 1 88 ? -6.048 -7.063 2.240 1.00 97.25 88 THR A N 1
ATOM 700 C CA . THR A 1 88 ? -4.779 -6.407 1.904 1.00 97.25 88 THR A CA 1
ATOM 701 C C . THR A 1 88 ? -4.211 -6.964 0.603 1.00 97.25 88 THR A C 1
ATOM 703 O O . THR A 1 88 ? -3.864 -6.195 -0.287 1.00 97.25 88 THR A O 1
ATOM 706 N N . ASN A 1 89 ? -4.171 -8.289 0.449 1.00 95.38 89 ASN A N 1
ATOM 707 C CA . ASN A 1 89 ? -3.683 -8.929 -0.767 1.00 95.38 89 ASN A CA 1
ATOM 708 C C . ASN A 1 89 ? -4.472 -8.482 -2.008 1.00 95.38 89 ASN A C 1
ATOM 710 O O . ASN A 1 89 ? -3.886 -8.112 -3.021 1.00 95.38 89 ASN A O 1
ATOM 714 N N . THR A 1 90 ? -5.802 -8.475 -1.923 1.00 96.06 90 THR A N 1
ATOM 715 C CA . THR A 1 90 ? -6.674 -8.057 -3.029 1.00 96.06 90 THR A CA 1
ATOM 716 C C . THR A 1 90 ? -6.401 -6.606 -3.428 1.00 96.06 90 THR A C 1
ATOM 718 O O . THR A 1 90 ? -6.205 -6.329 -4.613 1.00 96.06 90 THR A O 1
ATOM 721 N N . LEU A 1 91 ? -6.272 -5.702 -2.448 1.00 97.62 91 LEU A N 1
ATOM 722 C CA . LEU A 1 91 ? -5.883 -4.313 -2.687 1.00 97.62 91 LEU A CA 1
ATOM 723 C C . LEU A 1 91 ? -4.516 -4.231 -3.385 1.00 97.62 91 LEU A C 1
ATOM 725 O O . LEU A 1 91 ? -4.411 -3.662 -4.468 1.00 97.62 91 LEU A O 1
ATOM 729 N N . LEU A 1 92 ? -3.466 -4.829 -2.821 1.00 96.94 92 LEU A N 1
ATOM 730 C CA . LEU A 1 92 ? -2.100 -4.699 -3.345 1.00 96.94 92 LEU A CA 1
ATOM 731 C C . LEU A 1 92 ? -1.901 -5.383 -4.709 1.00 96.94 92 LEU A C 1
ATOM 733 O O . LEU A 1 92 ? -1.178 -4.863 -5.566 1.00 96.94 92 LEU A O 1
ATOM 737 N N . ASN A 1 93 ? -2.583 -6.500 -4.960 1.00 94.88 93 ASN A N 1
ATOM 738 C CA . ASN A 1 93 ? -2.602 -7.140 -6.276 1.00 94.88 93 ASN A CA 1
ATOM 739 C C . ASN A 1 93 ? -3.296 -6.253 -7.314 1.00 94.88 93 ASN A C 1
ATOM 741 O O . ASN A 1 93 ? -2.788 -6.120 -8.429 1.00 94.88 93 ASN A O 1
ATOM 745 N N . SER A 1 94 ? -4.395 -5.587 -6.940 1.00 95.94 94 SER A N 1
ATOM 746 C CA . SER A 1 94 ? -5.074 -4.635 -7.828 1.00 95.94 94 SER A CA 1
ATOM 747 C C . SER A 1 94 ? -4.229 -3.405 -8.153 1.00 95.94 94 SER A C 1
ATOM 749 O O . SER A 1 94 ? -4.433 -2.803 -9.196 1.00 95.94 94 SER A O 1
ATOM 751 N N . LEU A 1 95 ? -3.246 -3.049 -7.317 1.00 96.25 95 LEU A N 1
ATOM 752 C CA . LEU A 1 95 ? -2.333 -1.923 -7.546 1.00 96.25 95 LEU A CA 1
ATOM 753 C C . LEU A 1 95 ? -1.098 -2.308 -8.372 1.00 96.25 95 LEU A C 1
ATOM 755 O O . LEU A 1 95 ? -0.657 -1.544 -9.225 1.00 96.25 95 LEU A O 1
ATOM 759 N N . SER A 1 96 ? -0.545 -3.502 -8.162 1.00 94.19 96 SER A N 1
ATOM 760 C CA . SER A 1 96 ? 0.618 -3.999 -8.923 1.00 94.19 96 SER A CA 1
ATOM 761 C C . SER A 1 96 ? 0.260 -4.565 -10.303 1.00 94.19 96 SER A C 1
ATOM 763 O O . SER A 1 96 ? 1.143 -4.849 -11.115 1.00 94.19 96 SER A O 1
ATOM 765 N N . GLY A 1 97 ? -1.029 -4.812 -10.552 1.00 88.06 97 GLY A N 1
ATOM 766 C CA . GLY A 1 97 ? -1.496 -5.572 -11.711 1.00 88.06 97 GLY A CA 1
ATOM 767 C C . GLY A 1 97 ? -1.103 -7.055 -11.653 1.00 88.06 97 GLY A C 1
ATOM 768 O O . GLY A 1 97 ? -1.278 -7.767 -12.640 1.00 88.06 97 GLY A O 1
ATOM 769 N N . GLY A 1 98 ? -0.542 -7.526 -10.529 1.00 84.94 98 GLY A N 1
ATOM 770 C CA . GLY A 1 98 ? -0.126 -8.917 -10.325 1.00 84.94 98 GLY A CA 1
ATOM 771 C C . GLY A 1 98 ? 1.016 -9.387 -11.234 1.00 84.94 98 GLY A C 1
ATOM 772 O O . GLY A 1 98 ? 1.128 -10.583 -11.501 1.00 84.94 98 GLY A O 1
ATOM 773 N N . LEU A 1 99 ? 1.846 -8.473 -11.754 1.00 89.50 99 LEU A N 1
ATOM 774 C CA . LEU A 1 99 ? 2.876 -8.811 -12.747 1.00 89.50 99 LEU A CA 1
ATOM 775 C C . LEU A 1 99 ? 4.269 -9.033 -12.151 1.00 89.50 99 LEU A C 1
ATOM 777 O O . LEU A 1 99 ? 4.990 -9.931 -12.601 1.00 89.50 99 LEU A O 1
ATOM 781 N N . VAL A 1 100 ? 4.668 -8.211 -11.176 1.00 94.00 100 VAL A N 1
ATOM 782 C CA . VAL A 1 100 ? 6.032 -8.201 -10.633 1.00 94.00 100 VAL A CA 1
ATOM 783 C C . VAL A 1 100 ? 6.033 -8.092 -9.110 1.00 94.00 100 VAL A C 1
ATOM 785 O O . VAL A 1 100 ? 5.476 -7.147 -8.555 1.00 94.00 100 VAL A O 1
ATOM 788 N N . ASP A 1 101 ? 6.741 -9.022 -8.468 1.00 96.25 101 ASP A N 1
ATOM 789 C CA . ASP A 1 101 ? 7.115 -8.996 -7.054 1.00 96.25 101 ASP A CA 1
ATOM 790 C C . ASP A 1 101 ? 8.388 -8.154 -6.869 1.00 96.25 101 ASP A C 1
ATOM 792 O O . ASP A 1 101 ? 9.453 -8.512 -7.387 1.00 96.25 101 ASP A O 1
ATOM 796 N N . GLY A 1 102 ? 8.277 -7.023 -6.165 1.00 96.25 102 GLY A N 1
ATOM 797 C CA . GLY A 1 102 ? 9.386 -6.122 -5.850 1.00 96.25 102 GLY A CA 1
ATOM 798 C C . GLY A 1 102 ? 9.346 -4.769 -6.572 1.00 96.25 102 GLY A C 1
ATOM 799 O O . GLY A 1 102 ? 8.293 -4.147 -6.742 1.00 96.25 102 GLY A O 1
ATOM 800 N N . TYR A 1 103 ? 10.531 -4.276 -6.942 1.00 96.31 103 TYR A N 1
ATOM 801 C CA . TYR A 1 103 ? 10.746 -2.988 -7.602 1.00 96.31 103 TYR A CA 1
ATOM 802 C C . TYR A 1 103 ? 10.451 -3.060 -9.104 1.00 96.31 103 TYR A C 1
ATOM 804 O O . TYR A 1 103 ? 11.184 -3.699 -9.859 1.00 96.31 103 TYR A O 1
ATOM 812 N N . SER A 1 104 ? 9.436 -2.339 -9.575 1.00 94.94 104 SER A N 1
ATOM 813 C CA . SER A 1 104 ? 9.076 -2.314 -10.995 1.00 94.94 104 SER A CA 1
ATOM 814 C C . SER A 1 104 ? 8.469 -0.986 -11.425 1.00 94.94 104 SER A C 1
ATOM 816 O O . SER A 1 104 ? 7.706 -0.366 -10.684 1.00 94.94 104 SER A O 1
ATOM 818 N N . VAL A 1 105 ? 8.754 -0.580 -12.664 1.00 93.00 105 VAL A N 1
ATOM 819 C CA . VAL A 1 105 ? 8.056 0.536 -13.326 1.00 93.00 105 VAL A CA 1
ATOM 820 C C . VAL A 1 105 ? 6.559 0.233 -13.464 1.00 93.00 105 VAL A C 1
ATOM 822 O O . VAL A 1 105 ? 5.730 1.117 -13.285 1.00 93.00 105 VAL A O 1
ATOM 825 N N . SER A 1 106 ? 6.187 -1.046 -13.629 1.00 92.88 106 SER A N 1
ATOM 826 C CA . SER A 1 106 ? 4.779 -1.474 -13.649 1.00 92.88 106 SER A CA 1
ATOM 827 C C . SER A 1 106 ? 4.064 -1.262 -12.314 1.00 92.88 106 SER A C 1
ATOM 829 O O . SER A 1 106 ? 2.850 -1.105 -12.297 1.00 92.88 106 SER A O 1
ATOM 831 N N . ASN A 1 107 ? 4.807 -1.246 -11.203 1.00 95.81 107 ASN A N 1
ATOM 832 C CA . ASN A 1 107 ? 4.252 -1.053 -9.865 1.00 95.81 107 ASN A CA 1
ATOM 833 C C . ASN A 1 107 ? 4.149 0.436 -9.498 1.00 95.81 107 ASN A C 1
ATOM 835 O O . ASN A 1 107 ? 3.555 0.757 -8.472 1.00 95.81 107 ASN A O 1
ATOM 839 N N . PHE A 1 108 ? 4.731 1.345 -10.296 1.00 95.69 108 PHE A N 1
ATOM 840 C CA . PHE A 1 108 ? 4.837 2.764 -9.949 1.00 95.69 108 PHE A CA 1
ATOM 841 C C . PHE A 1 108 ? 3.469 3.418 -9.759 1.00 95.69 108 PHE A C 1
ATOM 843 O O . PHE A 1 108 ? 3.201 3.929 -8.681 1.00 95.69 108 PHE A O 1
ATOM 850 N N . TYR A 1 109 ? 2.579 3.343 -10.749 1.00 96.25 109 TYR A N 1
ATOM 851 C CA . TYR A 1 109 ? 1.282 4.027 -10.680 1.00 96.25 109 TYR A CA 1
ATOM 852 C C . TYR A 1 109 ? 0.398 3.525 -9.543 1.00 96.25 109 TYR A C 1
ATOM 854 O O . TYR A 1 109 ? -0.210 4.335 -8.853 1.00 96.25 109 TYR A O 1
ATOM 862 N N . GLY A 1 110 ? 0.368 2.212 -9.297 1.00 96.94 110 GLY A N 1
ATOM 863 C CA . GLY A 1 110 ? -0.374 1.660 -8.165 1.00 96.94 110 GLY A CA 1
ATOM 864 C C . GLY A 1 110 ? 0.217 2.069 -6.817 1.00 96.94 110 GLY A C 1
ATOM 865 O O . GLY A 1 110 ? -0.524 2.403 -5.895 1.00 96.94 110 GLY A O 1
ATOM 866 N N . ALA A 1 111 ? 1.548 2.097 -6.702 1.00 97.00 111 ALA A N 1
ATOM 867 C CA . ALA A 1 111 ? 2.215 2.564 -5.492 1.00 97.00 111 ALA A CA 1
ATOM 868 C C . ALA A 1 111 ? 1.989 4.065 -5.246 1.00 97.00 111 ALA A C 1
ATOM 870 O O . ALA A 1 111 ? 1.737 4.459 -4.109 1.00 97.00 111 ALA A O 1
ATOM 871 N N . THR A 1 112 ? 2.034 4.885 -6.298 1.00 96.06 112 THR A N 1
ATOM 872 C CA . THR A 1 112 ? 1.738 6.323 -6.246 1.00 96.06 112 THR A CA 1
ATOM 873 C C . THR A 1 112 ? 0.280 6.566 -5.878 1.00 96.06 112 THR A C 1
ATOM 875 O O . THR A 1 112 ? 0.017 7.316 -4.945 1.00 96.06 112 THR A O 1
ATOM 878 N N . TRP A 1 113 ? -0.666 5.861 -6.509 1.00 96.31 113 TRP A N 1
ATOM 879 C CA . TRP A 1 113 ? -2.083 5.945 -6.151 1.00 96.31 113 TRP A CA 1
ATOM 880 C C . TRP A 1 113 ? -2.293 5.614 -4.672 1.00 96.31 113 TRP A C 1
ATOM 882 O O . TRP A 1 113 ? -2.977 6.349 -3.960 1.00 96.31 113 TRP A O 1
ATOM 892 N N . PHE A 1 114 ? -1.667 4.543 -4.173 1.00 96.94 114 PHE A N 1
ATOM 893 C CA . PHE A 1 114 ? -1.756 4.209 -2.754 1.00 96.94 114 PHE A CA 1
ATOM 894 C C . PHE A 1 114 ? -1.194 5.335 -1.894 1.00 96.94 114 PHE A C 1
ATOM 896 O O . PHE A 1 114 ? -1.825 5.727 -0.920 1.00 96.94 114 PHE A O 1
ATOM 903 N N . ALA A 1 115 ? -0.037 5.883 -2.257 1.00 94.69 115 ALA A N 1
ATOM 904 C CA . ALA A 1 115 ? 0.592 6.948 -1.498 1.00 94.69 115 ALA A CA 1
ATOM 905 C C . ALA A 1 115 ? -0.252 8.228 -1.427 1.00 94.69 115 ALA A C 1
ATOM 907 O O . ALA A 1 115 ? -0.340 8.835 -0.361 1.00 94.69 115 ALA A O 1
ATOM 908 N N . GLU A 1 116 ? -0.904 8.596 -2.529 1.00 93.12 116 GLU A N 1
ATOM 909 C CA . GLU A 1 116 ? -1.780 9.765 -2.631 1.00 93.12 116 GLU A CA 1
ATOM 910 C C . GLU A 1 116 ? -3.089 9.599 -1.847 1.00 93.12 116 GLU A C 1
ATOM 912 O O . GLU A 1 116 ? -3.601 10.575 -1.300 1.00 93.12 116 GLU A O 1
ATOM 917 N N . ASN A 1 117 ? -3.631 8.377 -1.771 1.00 94.56 117 ASN A N 1
ATOM 918 C CA . ASN A 1 117 ? -4.932 8.121 -1.143 1.00 94.56 117 ASN A CA 1
ATOM 919 C C . ASN A 1 117 ? -4.814 7.712 0.329 1.00 94.56 117 ASN A C 1
ATOM 921 O O . ASN A 1 117 ? -5.555 8.206 1.177 1.00 94.56 117 ASN A O 1
ATOM 925 N N . PHE A 1 118 ? -3.879 6.819 0.649 1.00 95.69 118 PHE A N 1
ATOM 926 C CA . PHE A 1 118 ? -3.655 6.337 2.012 1.00 95.69 118 PHE A CA 1
ATOM 927 C C . PHE A 1 118 ? -2.717 7.234 2.817 1.00 95.69 118 PHE A C 1
ATOM 929 O O . PHE A 1 118 ? -2.783 7.216 4.045 1.00 95.69 118 PHE A O 1
ATOM 936 N N . GLY A 1 119 ? -1.868 8.021 2.162 1.00 92.56 119 GLY A N 1
ATOM 937 C CA . GLY A 1 119 ? -0.814 8.776 2.825 1.00 92.56 119 GLY A CA 1
ATOM 938 C C . GLY A 1 119 ? 0.454 7.944 3.029 1.00 92.56 119 GLY A C 1
ATOM 939 O O . GLY A 1 119 ? 0.435 6.724 3.221 1.00 92.56 119 GLY A O 1
ATOM 940 N N . THR A 1 120 ? 1.595 8.623 2.970 1.00 88.69 120 THR A N 1
ATOM 941 C CA . THR A 1 120 ? 2.938 8.048 3.131 1.00 88.69 120 THR A CA 1
ATOM 942 C C . THR A 1 120 ? 3.842 9.014 3.885 1.00 88.69 120 THR A C 1
ATOM 944 O O . THR A 1 120 ? 3.513 10.178 4.118 1.00 88.69 120 THR A O 1
ATOM 947 N N . LYS A 1 121 ? 5.034 8.546 4.261 1.00 86.75 121 LYS A N 1
ATOM 948 C CA . LYS A 1 121 ? 6.132 9.438 4.629 1.00 86.75 121 LYS A CA 1
ATOM 949 C C . LYS A 1 121 ? 7.050 9.650 3.440 1.00 86.75 121 LYS A C 1
ATOM 951 O O . LYS A 1 121 ? 7.473 8.692 2.800 1.00 86.75 121 LYS A O 1
ATOM 956 N N . SER A 1 122 ? 7.407 10.907 3.201 1.00 84.75 122 SER A N 1
ATOM 957 C CA . SER A 1 122 ? 8.549 11.223 2.353 1.00 84.75 122 SER A CA 1
ATOM 958 C C . SER A 1 122 ? 9.833 10.852 3.099 1.00 84.75 122 SER A C 1
ATOM 960 O O . SER A 1 122 ? 9.990 11.158 4.286 1.00 84.75 122 SER A O 1
ATOM 962 N N . ILE A 1 123 ? 10.738 10.158 2.419 1.00 82.69 123 ILE A N 1
ATOM 963 C CA . ILE A 1 123 ? 12.052 9.784 2.934 1.00 82.69 123 ILE A CA 1
ATOM 964 C C . ILE A 1 123 ? 13.157 10.360 2.066 1.00 82.69 123 ILE A C 1
ATOM 966 O O . ILE A 1 123 ? 13.026 10.534 0.858 1.00 82.69 123 ILE A O 1
ATOM 970 N N . PHE A 1 124 ? 14.305 10.602 2.693 1.00 80.38 124 PHE A N 1
ATOM 971 C CA . PHE A 1 124 ? 15.497 10.951 1.945 1.00 80.38 124 PHE A CA 1
ATOM 972 C C . PHE A 1 124 ? 15.987 9.744 1.144 1.00 80.38 124 PHE A C 1
ATOM 974 O O . PHE A 1 124 ? 16.234 8.669 1.695 1.00 80.38 124 PHE A O 1
ATOM 981 N N . SER A 1 125 ? 16.182 9.950 -0.155 1.00 80.81 125 SER A N 1
ATOM 982 C CA . SER A 1 125 ? 16.779 8.970 -1.049 1.00 80.81 125 SER A CA 1
ATOM 983 C C . SER A 1 125 ? 18.038 9.531 -1.695 1.00 80.81 125 SER A C 1
ATOM 985 O O . SER A 1 125 ? 18.077 10.680 -2.131 1.00 80.81 125 SER A O 1
ATOM 987 N N . ASN A 1 126 ? 19.095 8.722 -1.782 1.00 83.94 126 ASN A N 1
ATOM 988 C CA . ASN A 1 126 ? 20.349 9.145 -2.413 1.00 83.94 126 ASN A CA 1
ATOM 989 C C . ASN A 1 126 ? 20.206 9.347 -3.925 1.00 83.94 126 ASN A C 1
ATOM 991 O O . ASN A 1 126 ? 20.909 10.188 -4.475 1.00 83.94 126 ASN A O 1
ATOM 995 N N . ASN A 1 127 ? 19.275 8.630 -4.560 1.00 87.31 127 ASN A N 1
ATOM 996 C CA . ASN A 1 127 ? 19.145 8.572 -6.019 1.00 87.31 127 ASN A CA 1
ATOM 997 C C . ASN A 1 127 ? 17.870 9.247 -6.547 1.00 87.31 127 ASN A C 1
ATOM 999 O O . ASN A 1 127 ? 17.751 9.444 -7.750 1.00 87.31 127 ASN A O 1
ATOM 1003 N N . PHE A 1 128 ? 16.934 9.613 -5.669 1.00 88.50 128 PHE A N 1
ATOM 1004 C CA . PHE A 1 128 ? 15.624 10.153 -6.039 1.00 88.50 128 PHE A CA 1
ATOM 1005 C C . PHE A 1 128 ? 15.353 11.467 -5.300 1.00 88.50 128 PHE A C 1
ATOM 1007 O O . PHE A 1 128 ? 15.816 11.643 -4.168 1.00 88.50 128 PHE A O 1
ATOM 1014 N N . ASN A 1 129 ? 14.656 12.392 -5.958 1.00 84.12 129 ASN A N 1
ATOM 1015 C CA . ASN A 1 129 ? 14.214 13.658 -5.375 1.00 84.12 129 ASN A CA 1
ATOM 1016 C C . ASN A 1 129 ? 12.961 13.465 -4.526 1.00 84.12 129 ASN A C 1
ATOM 1018 O O . ASN A 1 129 ? 12.867 14.085 -3.469 1.00 84.12 129 ASN A O 1
ATOM 1022 N N . ASP A 1 130 ? 12.061 12.575 -4.954 1.00 86.81 130 ASP A N 1
ATOM 1023 C CA . ASP A 1 130 ? 10.914 12.154 -4.160 1.00 86.81 130 ASP A CA 1
ATOM 1024 C C . ASP A 1 130 ? 10.901 10.636 -3.970 1.00 86.81 130 ASP A C 1
ATOM 1026 O O . ASP A 1 130 ? 11.108 9.838 -4.889 1.00 86.81 130 ASP A O 1
ATOM 1030 N N . ALA A 1 131 ? 10.698 10.242 -2.724 1.00 90.75 131 ALA A N 1
ATOM 1031 C CA . ALA A 1 131 ? 10.622 8.860 -2.308 1.00 90.75 131 ALA A CA 1
ATOM 1032 C C . ALA A 1 131 ? 9.598 8.761 -1.188 1.00 90.75 131 ALA A C 1
ATOM 1034 O O . ALA A 1 131 ? 9.792 9.292 -0.096 1.00 90.75 131 ALA A O 1
ATOM 1035 N N . GLN A 1 132 ? 8.521 8.048 -1.467 1.00 94.12 132 GLN A N 1
ATOM 1036 C CA . GLN A 1 132 ? 7.389 7.874 -0.580 1.00 94.12 132 GLN A CA 1
ATOM 1037 C C . GLN A 1 132 ? 7.374 6.437 -0.074 1.00 94.12 132 GLN A C 1
ATOM 1039 O O . GLN A 1 132 ? 7.583 5.491 -0.836 1.00 94.12 132 GLN A O 1
ATOM 1044 N N . ILE A 1 133 ? 7.162 6.268 1.228 1.00 94.88 133 ILE A N 1
ATOM 1045 C CA . ILE A 1 133 ? 7.133 4.965 1.887 1.00 94.88 133 ILE A CA 1
ATOM 1046 C C . ILE A 1 133 ? 5.972 4.904 2.870 1.00 94.88 133 ILE A C 1
ATOM 1048 O O . ILE A 1 133 ? 5.789 5.786 3.713 1.00 94.88 133 ILE A O 1
ATOM 1052 N N . ALA A 1 134 ? 5.199 3.832 2.771 1.00 95.12 134 ALA A N 1
ATOM 1053 C CA . ALA A 1 134 ? 4.222 3.447 3.772 1.00 95.12 134 ALA A CA 1
ATOM 1054 C C . ALA A 1 134 ? 4.673 2.132 4.393 1.00 95.12 134 ALA A C 1
ATOM 1056 O O . ALA A 1 134 ? 4.944 1.168 3.679 1.00 95.12 134 ALA A O 1
ATOM 1057 N N . TRP A 1 135 ? 4.725 2.100 5.721 1.00 95.06 135 TRP A N 1
ATOM 1058 C CA . TRP A 1 135 ? 4.744 0.862 6.488 1.00 95.06 135 TRP A CA 1
ATOM 1059 C C . TRP A 1 135 ? 3.440 0.774 7.256 1.00 95.06 135 TRP A C 1
ATOM 1061 O O . TRP A 1 135 ? 3.029 1.755 7.882 1.00 95.06 135 TRP A O 1
ATOM 1071 N N . PHE A 1 136 ? 2.808 -0.390 7.242 1.00 96.31 136 PHE A N 1
ATOM 1072 C CA . PHE A 1 136 ? 1.530 -0.561 7.916 1.00 96.31 136 PHE A CA 1
ATOM 1073 C C . PHE A 1 136 ? 1.379 -1.948 8.525 1.00 96.31 136 PHE A C 1
ATOM 1075 O O . PHE A 1 136 ? 1.836 -2.946 7.972 1.00 96.31 136 PHE A O 1
ATOM 1082 N N . ASN A 1 137 ? 0.711 -2.009 9.670 1.00 96.50 137 ASN A N 1
ATOM 1083 C CA . ASN A 1 137 ? 0.249 -3.253 10.265 1.00 96.50 137 ASN A CA 1
ATOM 1084 C C . ASN A 1 137 ? -1.096 -3.650 9.650 1.00 96.50 137 ASN A C 1
ATOM 1086 O O . ASN A 1 137 ? -1.951 -2.792 9.427 1.00 96.50 137 ASN A O 1
ATOM 1090 N N . TYR A 1 138 ? -1.299 -4.944 9.425 1.00 96.88 138 TYR A N 1
ATOM 1091 C CA . TYR A 1 138 ? -2.570 -5.506 8.965 1.00 96.88 138 TYR A CA 1
ATOM 1092 C C . TYR A 1 138 ? -2.753 -6.939 9.492 1.00 96.88 138 TYR A C 1
ATOM 1094 O O . TYR A 1 138 ? -1.866 -7.507 10.131 1.00 96.88 138 TYR A O 1
ATOM 1102 N N . GLY A 1 139 ? -3.906 -7.537 9.213 1.00 95.75 139 GLY A N 1
ATOM 1103 C CA . GLY A 1 139 ? -4.242 -8.912 9.564 1.00 95.75 139 GLY A CA 1
ATOM 1104 C C . GLY A 1 139 ? -4.801 -9.070 10.978 1.00 95.75 139 GLY A C 1
ATOM 1105 O O . GLY A 1 139 ? -4.573 -8.257 11.872 1.00 95.75 139 GLY A O 1
ATOM 1106 N N . ALA A 1 140 ? -5.543 -10.153 11.199 1.00 93.69 140 ALA A N 1
ATOM 1107 C CA . ALA A 1 140 ? -5.956 -10.559 12.540 1.00 93.69 140 ALA A CA 1
ATOM 1108 C C . ALA A 1 140 ? -4.755 -11.066 13.364 1.00 93.69 140 ALA A C 1
ATOM 1110 O O . ALA A 1 140 ? -3.690 -11.362 12.813 1.00 93.69 140 ALA A O 1
ATOM 1111 N N . THR A 1 141 ? -4.934 -11.203 14.680 1.00 91.94 141 THR A N 1
ATOM 1112 C CA . THR A 1 141 ? -3.956 -11.881 15.541 1.00 91.94 141 THR A CA 1
ATOM 1113 C C . THR A 1 141 ? -3.637 -13.258 14.969 1.00 91.94 141 THR A C 1
ATOM 1115 O O . THR A 1 141 ? -4.530 -14.005 14.573 1.00 91.94 141 THR A O 1
ATOM 1118 N N . ASN A 1 142 ? -2.349 -13.574 14.912 1.00 93.94 142 ASN A N 1
ATOM 1119 C CA . ASN A 1 142 ? -1.795 -14.795 14.337 1.00 93.94 142 ASN A CA 1
ATOM 1120 C C . ASN A 1 142 ? -1.979 -15.000 12.818 1.00 93.94 142 ASN A C 1
ATOM 1122 O O . ASN A 1 142 ? -1.698 -16.079 12.306 1.00 93.94 142 ASN A O 1
ATOM 1126 N N . ALA A 1 143 ? -2.402 -13.986 12.054 1.00 93.31 143 ALA A N 1
ATOM 1127 C CA . ALA A 1 143 ? -2.581 -14.140 10.603 1.00 93.31 143 ALA A CA 1
ATOM 1128 C C . ALA A 1 143 ? -1.263 -14.381 9.830 1.00 93.31 143 ALA A C 1
ATOM 1130 O O . ALA A 1 143 ? -1.282 -14.959 8.741 1.00 93.31 143 ALA A O 1
ATOM 1131 N N . CYS A 1 144 ? -0.126 -13.941 10.383 1.00 93.12 144 CYS A N 1
ATOM 1132 C CA . CYS A 1 144 ? 1.202 -14.060 9.762 1.00 93.12 144 CYS A CA 1
ATOM 1133 C C . CYS A 1 144 ? 2.283 -14.644 10.689 1.00 93.12 144 CYS A C 1
ATOM 1135 O O . CYS A 1 144 ? 3.452 -14.684 10.315 1.00 93.12 144 CYS A O 1
ATOM 1137 N N . SER A 1 145 ? 1.923 -15.048 11.907 1.00 94.12 145 SER A N 1
ATOM 1138 C CA . SER A 1 145 ? 2.856 -15.484 12.952 1.00 94.12 145 SER A CA 1
ATOM 1139 C C . SER A 1 145 ? 2.119 -16.337 13.978 1.00 94.12 145 SER A C 1
ATOM 1141 O O . SER A 1 145 ? 0.979 -16.027 14.284 1.00 94.12 145 SER A O 1
ATOM 1143 N N . ASP A 1 146 ? 2.762 -17.340 14.571 1.00 94.81 146 ASP A N 1
ATOM 1144 C CA . ASP A 1 146 ? 2.190 -18.059 15.727 1.00 94.81 146 ASP A CA 1
ATOM 1145 C C . ASP A 1 146 ? 2.372 -17.289 17.051 1.00 94.81 146 ASP A C 1
ATOM 1147 O O . ASP A 1 146 ? 1.771 -17.621 18.072 1.00 94.81 146 ASP A O 1
ATOM 1151 N N . ASP A 1 147 ? 3.220 -16.259 17.046 1.00 95.31 147 ASP A N 1
ATOM 1152 C CA . ASP A 1 147 ? 3.400 -15.340 18.168 1.00 95.31 147 ASP A CA 1
ATOM 1153 C C . ASP A 1 147 ? 2.308 -14.260 18.157 1.00 95.31 147 ASP A C 1
ATOM 1155 O O . ASP A 1 147 ? 2.313 -13.377 17.294 1.00 95.31 147 ASP A O 1
ATOM 1159 N N . SER A 1 148 ? 1.418 -14.300 19.153 1.00 94.88 148 SER A N 1
ATOM 1160 C CA . SER A 1 148 ? 0.312 -13.350 19.321 1.00 94.88 148 SER A CA 1
ATOM 1161 C C . SER A 1 148 ? 0.754 -11.925 19.643 1.00 94.88 148 SER A C 1
ATOM 1163 O O . SER A 1 148 ? -0.056 -11.008 19.557 1.00 94.88 148 SER A O 1
ATOM 1165 N N . ALA A 1 149 ? 2.018 -11.713 20.023 1.00 94.38 149 ALA A N 1
ATOM 1166 C CA . ALA A 1 149 ? 2.588 -10.377 20.163 1.00 94.38 149 ALA A CA 1
ATOM 1167 C C . ALA A 1 149 ? 2.984 -9.766 18.808 1.00 94.38 149 ALA A C 1
ATOM 1169 O O . ALA A 1 149 ? 3.463 -8.627 18.770 1.00 94.38 149 ALA A O 1
ATOM 1170 N N . ARG A 1 150 ? 2.800 -10.498 17.698 1.00 94.44 150 ARG A N 1
ATOM 1171 C CA . ARG A 1 150 ? 3.158 -10.066 16.347 1.00 94.44 150 ARG A CA 1
ATOM 1172 C C . ARG A 1 150 ? 1.949 -9.957 15.422 1.00 94.44 150 ARG A C 1
ATOM 1174 O O . ARG A 1 150 ? 0.977 -10.698 15.522 1.00 94.44 150 ARG A O 1
ATOM 1181 N N . THR A 1 151 ? 2.049 -9.033 14.477 1.00 94.94 151 THR A N 1
ATOM 1182 C CA . THR A 1 151 ? 1.068 -8.772 13.418 1.00 94.94 151 THR A CA 1
ATOM 1183 C C . THR A 1 151 ? 1.734 -8.860 12.054 1.00 94.94 151 THR A C 1
ATOM 1185 O O . THR A 1 151 ? 2.958 -8.761 11.960 1.00 94.94 151 THR A O 1
ATOM 1188 N N . CYS A 1 152 ? 0.946 -9.025 10.990 1.00 95.81 152 CYS A N 1
ATOM 1189 C CA . CYS A 1 152 ? 1.462 -8.836 9.641 1.00 95.81 152 CYS A CA 1
ATOM 1190 C C . CYS A 1 152 ? 1.915 -7.382 9.469 1.00 95.81 152 CYS A C 1
ATOM 1192 O O . CYS A 1 152 ? 1.242 -6.461 9.945 1.00 95.81 152 CYS A O 1
ATOM 1194 N N . GLN A 1 153 ? 3.031 -7.190 8.776 1.00 95.69 153 GLN A N 1
ATOM 1195 C CA . GLN A 1 153 ? 3.542 -5.885 8.385 1.00 95.69 153 GLN A CA 1
ATOM 1196 C C . GLN A 1 153 ? 3.656 -5.837 6.868 1.00 95.69 153 GLN A C 1
ATOM 1198 O O . GLN A 1 153 ? 4.164 -6.766 6.244 1.00 95.69 153 GLN A O 1
ATOM 1203 N N . GLY A 1 154 ? 3.143 -4.761 6.288 1.00 96.00 154 GLY A N 1
ATOM 1204 C CA . GLY A 1 154 ? 3.207 -4.496 4.866 1.00 96.00 154 GLY A CA 1
ATOM 1205 C C . GLY A 1 154 ? 3.984 -3.229 4.564 1.00 96.00 154 GLY A C 1
ATOM 1206 O O . GLY A 1 154 ? 4.237 -2.394 5.445 1.00 96.00 154 GLY A O 1
ATOM 1207 N N . GLN A 1 155 ? 4.370 -3.109 3.301 1.00 95.94 155 GLN A N 1
ATOM 1208 C CA . GLN A 1 155 ? 5.118 -1.976 2.803 1.00 95.94 155 GLN A CA 1
ATOM 1209 C C . GLN A 1 155 ? 4.799 -1.681 1.340 1.00 95.94 155 GLN A C 1
ATOM 1211 O O . GLN A 1 155 ? 4.796 -2.571 0.496 1.00 95.94 155 GLN A O 1
ATOM 1216 N N . ILE A 1 156 ? 4.657 -0.391 1.041 1.00 96.94 156 ILE A N 1
ATOM 1217 C CA . ILE A 1 156 ? 4.644 0.135 -0.325 1.00 96.94 156 ILE A CA 1
ATOM 1218 C C . ILE A 1 156 ? 5.661 1.261 -0.434 1.00 96.94 156 ILE A C 1
ATOM 1220 O O . ILE A 1 156 ? 5.867 2.024 0.518 1.00 96.94 156 ILE A O 1
ATOM 1224 N N . ARG A 1 157 ? 6.310 1.362 -1.598 1.00 96.31 157 ARG A N 1
ATOM 1225 C CA . ARG A 1 157 ? 7.173 2.500 -1.926 1.00 96.31 157 ARG A CA 1
ATOM 1226 C C . ARG A 1 157 ? 6.883 3.024 -3.320 1.00 96.31 157 ARG A C 1
ATOM 1228 O O . ARG A 1 157 ? 6.696 2.227 -4.233 1.00 96.31 157 ARG A O 1
ATOM 1235 N N . ALA A 1 158 ? 6.947 4.334 -3.486 1.00 96.00 158 ALA A N 1
ATOM 1236 C CA . ALA A 1 158 ? 6.946 4.992 -4.783 1.00 96.00 158 ALA A CA 1
ATOM 1237 C C . ALA A 1 158 ? 8.154 5.926 -4.851 1.00 96.00 158 ALA A C 1
ATOM 1239 O O . ALA A 1 158 ? 8.381 6.725 -3.945 1.00 96.00 158 ALA A O 1
ATOM 1240 N N . TYR A 1 159 ? 8.961 5.791 -5.897 1.00 93.75 159 TYR A N 1
ATOM 1241 C CA . TYR A 1 159 ? 10.104 6.657 -6.151 1.00 93.75 159 TYR A CA 1
ATOM 1242 C C . TYR A 1 159 ? 9.886 7.365 -7.479 1.00 93.75 159 TYR A C 1
ATOM 1244 O O . TYR A 1 159 ? 9.688 6.706 -8.502 1.00 93.75 159 TYR A O 1
ATOM 1252 N N . ALA A 1 160 ? 9.953 8.688 -7.451 1.00 89.38 160 ALA A N 1
ATOM 1253 C CA . ALA A 1 160 ? 9.831 9.544 -8.620 1.00 89.38 160 ALA A CA 1
ATOM 1254 C C . ALA A 1 160 ? 11.063 10.449 -8.731 1.00 89.38 160 ALA A C 1
ATOM 1256 O O . ALA A 1 160 ? 11.852 10.576 -7.789 1.00 89.38 160 ALA A O 1
ATOM 1257 N N . ASP A 1 161 ? 11.231 11.067 -9.899 1.00 86.06 161 ASP A N 1
ATOM 1258 C CA . ASP A 1 161 ? 12.212 12.126 -10.133 1.00 86.06 161 ASP A CA 1
ATOM 1259 C C . ASP A 1 161 ? 13.641 11.743 -9.714 1.00 86.06 161 ASP A C 1
ATOM 1261 O O . ASP A 1 161 ? 14.157 12.216 -8.697 1.00 86.06 161 ASP A O 1
ATOM 1265 N N . ALA A 1 162 ? 14.321 10.890 -10.490 1.00 88.81 162 ALA A N 1
ATOM 1266 C CA . ALA A 1 162 ? 15.738 10.608 -10.241 1.00 88.81 162 ALA A CA 1
ATOM 1267 C C . ALA A 1 162 ? 16.556 11.909 -10.125 1.00 88.81 162 ALA A C 1
ATOM 1269 O O . ALA A 1 162 ? 16.372 12.856 -10.890 1.00 88.81 162 ALA A O 1
ATOM 1270 N N . LYS A 1 163 ? 17.495 11.941 -9.173 1.00 88.69 163 LYS A N 1
ATOM 1271 C CA . LYS A 1 163 ? 18.384 13.095 -8.947 1.00 88.69 163 LYS A CA 1
ATOM 1272 C C . LYS A 1 163 ? 19.280 13.382 -10.141 1.00 88.69 163 LYS A C 1
ATOM 1274 O O . LYS A 1 163 ? 19.539 14.540 -10.455 1.00 88.69 163 LYS A O 1
ATOM 1279 N N . ASP A 1 164 ? 19.760 12.320 -10.772 1.00 89.38 164 ASP A N 1
ATOM 1280 C CA . ASP A 1 164 ? 20.477 12.389 -12.031 1.00 89.38 164 ASP A CA 1
ATOM 1281 C C . ASP A 1 164 ? 19.588 11.790 -13.129 1.00 89.38 164 ASP A C 1
ATOM 1283 O O . ASP A 1 164 ? 19.501 10.568 -13.244 1.00 89.38 164 ASP A O 1
ATOM 1287 N N . PRO A 1 165 ? 18.915 12.624 -13.942 1.00 84.94 165 PRO A N 1
ATOM 1288 C CA . PRO A 1 165 ? 18.037 12.143 -15.003 1.00 84.94 165 PRO A CA 1
ATOM 1289 C C . PRO A 1 165 ? 18.809 11.513 -16.173 1.00 84.94 165 PRO A C 1
ATOM 1291 O O . PRO A 1 165 ? 18.191 11.026 -17.113 1.00 84.94 165 PRO A O 1
ATOM 1294 N N . SER A 1 166 ? 20.148 11.548 -16.158 1.00 84.94 166 SER A N 1
ATOM 1295 C CA . SER A 1 166 ? 20.994 10.983 -17.213 1.00 84.94 166 SER A CA 1
ATOM 1296 C C . SER A 1 166 ? 21.552 9.597 -16.887 1.00 84.94 166 SER A C 1
ATOM 1298 O O . SER A 1 166 ? 22.150 8.968 -17.764 1.00 84.94 166 SER A O 1
ATOM 1300 N N . SER A 1 167 ? 21.357 9.101 -15.660 1.00 87.62 167 SER A N 1
ATOM 1301 C CA . SER A 1 167 ? 21.842 7.788 -15.242 1.00 87.62 167 SER A CA 1
ATOM 1302 C C . SER A 1 167 ? 20.718 6.860 -14.798 1.00 87.62 167 SER A C 1
ATOM 1304 O O . SER A 1 167 ? 19.753 7.240 -14.138 1.00 87.62 167 SER A O 1
ATOM 1306 N N . THR A 1 168 ? 20.866 5.590 -15.169 1.00 91.06 168 THR A N 1
ATOM 1307 C CA . THR A 1 168 ? 19.977 4.531 -14.706 1.00 91.06 168 THR A CA 1
ATOM 1308 C C . THR A 1 168 ? 20.249 4.221 -13.239 1.00 91.06 168 THR A C 1
ATOM 1310 O O . THR A 1 168 ? 21.408 4.067 -12.840 1.00 91.06 168 THR A O 1
ATOM 1313 N N . VAL A 1 169 ? 19.196 4.025 -12.452 1.00 90.81 169 VAL A N 1
ATOM 1314 C CA . VAL A 1 169 ? 19.304 3.661 -11.038 1.00 90.81 169 VAL A CA 1
ATOM 1315 C C . VAL A 1 169 ? 19.122 2.154 -10.880 1.00 90.81 169 VAL A C 1
ATOM 1317 O O . VAL A 1 169 ? 18.075 1.603 -11.216 1.00 90.81 169 VAL A O 1
ATOM 1320 N N . GLY A 1 170 ? 20.144 1.481 -10.349 1.00 91.00 170 GLY A N 1
ATOM 1321 C CA . GLY A 1 170 ? 20.053 0.071 -9.972 1.00 91.00 170 GLY A CA 1
ATOM 1322 C C . GLY A 1 170 ? 19.252 -0.114 -8.682 1.00 91.00 170 GLY A C 1
ATOM 1323 O O . GLY A 1 170 ? 19.488 0.580 -7.692 1.00 91.00 170 GLY A O 1
ATOM 1324 N N . LEU A 1 171 ? 18.324 -1.066 -8.692 1.00 92.81 171 LEU A N 1
ATOM 1325 C CA . LEU A 1 171 ? 17.463 -1.430 -7.567 1.00 92.81 171 LEU A CA 1
ATOM 1326 C C . LEU A 1 171 ? 17.618 -2.929 -7.255 1.00 92.81 171 LEU A C 1
ATOM 1328 O O . LEU A 1 171 ? 18.155 -3.678 -8.079 1.00 92.81 171 LEU A O 1
ATOM 1332 N N . PRO A 1 172 ? 17.175 -3.394 -6.071 1.00 94.19 172 PRO A N 1
ATOM 1333 C CA . PRO A 1 172 ? 17.116 -4.821 -5.768 1.00 94.19 172 PRO A CA 1
ATOM 1334 C C . PRO A 1 172 ? 16.380 -5.619 -6.853 1.00 94.19 172 PRO A C 1
ATOM 1336 O O . PRO A 1 172 ? 15.475 -5.102 -7.506 1.00 94.19 172 PRO A O 1
ATOM 1339 N N . ALA A 1 173 ? 16.779 -6.879 -7.041 1.00 92.25 173 ALA A N 1
ATOM 1340 C CA . ALA A 1 173 ? 16.166 -7.755 -8.034 1.00 92.25 173 ALA A CA 1
ATOM 1341 C C . ALA A 1 173 ? 14.672 -7.969 -7.757 1.00 92.25 173 ALA A C 1
ATOM 1343 O O . ALA A 1 173 ? 14.254 -8.027 -6.600 1.00 92.25 173 ALA A O 1
ATOM 1344 N N . SER A 1 174 ? 13.910 -8.136 -8.833 1.00 95.31 174 SER A N 1
ATOM 1345 C CA . SER A 1 174 ? 12.471 -8.402 -8.799 1.00 95.31 174 SER A CA 1
ATOM 1346 C C . SER A 1 174 ? 12.144 -9.661 -9.585 1.00 95.31 174 SER A C 1
ATOM 1348 O O . SER A 1 174 ? 12.965 -10.148 -10.369 1.00 95.31 174 SER A O 1
ATOM 1350 N N . GLN A 1 175 ? 10.954 -10.209 -9.363 1.00 96.06 175 GLN A N 1
ATOM 1351 C CA . GLN A 1 175 ? 10.521 -11.450 -9.993 1.00 96.06 175 GLN A CA 1
ATOM 1352 C C . GLN A 1 175 ? 9.218 -11.240 -10.757 1.00 96.06 175 GLN A C 1
ATOM 1354 O O . GLN A 1 175 ? 8.241 -10.726 -10.222 1.00 96.06 175 GLN A O 1
ATOM 1359 N N . ASN A 1 176 ? 9.185 -11.658 -12.020 1.00 95.06 176 ASN A N 1
ATOM 1360 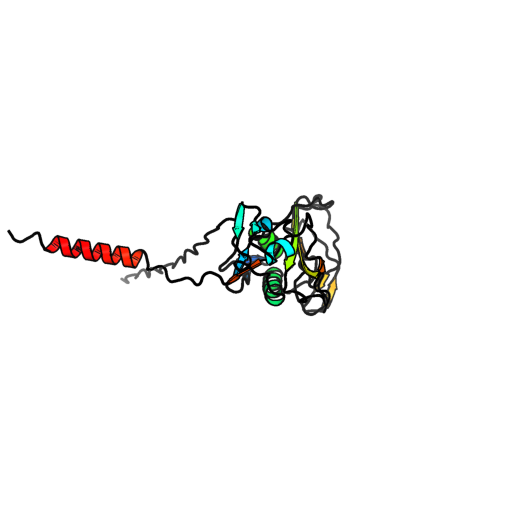C CA . ASN A 1 176 ? 7.942 -11.698 -12.778 1.00 95.06 176 ASN A CA 1
ATOM 1361 C C . ASN A 1 176 ? 7.112 -12.890 -12.286 1.00 95.06 176 ASN A C 1
ATOM 1363 O O . ASN A 1 176 ? 7.557 -14.032 -12.391 1.00 95.06 176 ASN A O 1
ATOM 1367 N N . ILE A 1 177 ? 5.912 -12.627 -11.778 1.00 93.31 177 ILE A N 1
ATOM 1368 C CA . ILE A 1 177 ? 5.082 -13.626 -11.090 1.00 93.31 177 ILE A CA 1
ATOM 1369 C C . ILE A 1 177 ? 4.575 -14.695 -12.067 1.00 93.31 177 ILE A C 1
ATOM 1371 O O . ILE A 1 177 ? 4.500 -15.872 -11.728 1.00 93.31 177 ILE A O 1
ATOM 1375 N N . LEU A 1 178 ? 4.286 -14.305 -13.313 1.00 91.56 178 LEU A N 1
ATOM 1376 C CA . LEU A 1 178 ? 3.739 -15.206 -14.333 1.00 91.56 178 LEU A CA 1
ATOM 1377 C C . LEU A 1 178 ? 4.787 -16.165 -14.906 1.00 91.56 178 LEU A C 1
ATOM 1379 O O . LEU A 1 178 ? 4.479 -17.307 -15.236 1.00 91.56 178 LEU A O 1
ATOM 1383 N N . THR A 1 179 ? 6.023 -15.693 -15.069 1.00 94.38 179 THR A N 1
ATOM 1384 C CA . THR A 1 179 ? 7.107 -16.459 -15.710 1.00 94.38 179 THR A CA 1
ATOM 1385 C C . THR A 1 179 ? 8.106 -17.039 -14.714 1.00 94.38 179 THR A C 1
ATOM 1387 O O . THR A 1 179 ? 8.909 -17.889 -15.087 1.00 94.38 179 THR A O 1
ATOM 1390 N N . GLY A 1 180 ? 8.100 -16.567 -13.466 1.00 94.19 180 GLY A N 1
ATOM 1391 C CA . GLY A 1 180 ? 9.075 -16.917 -12.436 1.00 94.19 180 GLY A CA 1
ATOM 1392 C C . GLY A 1 180 ? 10.468 -16.313 -12.648 1.00 94.19 180 GLY A C 1
ATOM 1393 O O . GLY A 1 180 ? 11.349 -16.537 -11.818 1.00 94.19 180 GLY A O 1
ATOM 1394 N N . ASN A 1 181 ? 10.687 -15.549 -13.723 1.00 95.19 181 ASN A N 1
ATOM 1395 C CA . ASN A 1 181 ? 11.993 -14.990 -14.058 1.00 95.19 181 ASN A CA 1
ATOM 1396 C C . ASN A 1 181 ? 12.400 -13.893 -13.071 1.00 95.19 181 ASN A C 1
ATOM 1398 O O . ASN A 1 181 ? 11.661 -12.928 -12.870 1.00 95.19 181 ASN A O 1
ATOM 1402 N N . ILE A 1 182 ? 13.605 -14.021 -12.516 1.00 94.62 182 ILE A N 1
ATOM 1403 C CA . ILE A 1 182 ? 14.240 -12.996 -11.686 1.00 94.62 182 ILE A CA 1
ATOM 1404 C C . ILE A 1 182 ? 15.066 -12.088 -12.594 1.00 94.62 182 ILE A C 1
ATOM 1406 O O . ILE A 1 182 ? 15.849 -12.570 -13.414 1.00 94.62 182 ILE A O 1
ATOM 1410 N N . PHE A 1 183 ? 14.916 -10.779 -12.436 1.00 92.00 183 PHE A N 1
ATOM 1411 C CA . PHE A 1 183 ? 15.656 -9.787 -13.205 1.00 92.00 183 PHE A CA 1
ATOM 1412 C C . PHE A 1 183 ? 16.132 -8.645 -12.311 1.00 92.00 183 PHE A C 1
ATOM 1414 O O . PHE A 1 183 ? 15.537 -8.332 -11.278 1.00 92.00 183 PHE A O 1
ATOM 1421 N N . SER A 1 184 ? 17.237 -8.018 -12.711 1.00 88.75 184 SER A N 1
ATOM 1422 C CA . SER A 1 184 ? 17.694 -6.783 -12.083 1.00 88.75 184 SER A CA 1
ATOM 1423 C C . SER A 1 184 ? 16.699 -5.671 -12.387 1.00 88.75 184 SER A C 1
ATOM 1425 O O . SER A 1 184 ? 16.415 -5.403 -13.555 1.00 88.75 184 SER A O 1
ATOM 1427 N N . SER A 1 185 ? 16.203 -5.000 -11.353 1.00 86.38 185 SER A N 1
ATOM 1428 C CA . SER A 1 185 ? 15.365 -3.822 -11.533 1.00 86.38 185 SER A CA 1
ATOM 1429 C C . SER A 1 185 ? 16.254 -2.623 -11.828 1.00 86.38 185 SER A C 1
ATOM 1431 O O . SER A 1 185 ? 17.052 -2.196 -10.993 1.00 86.38 185 SER A O 1
ATOM 1433 N N . ILE A 1 186 ? 16.143 -2.102 -13.044 1.00 88.00 186 ILE A N 1
ATOM 1434 C CA . ILE A 1 186 ? 16.836 -0.895 -13.485 1.00 88.00 186 ILE A CA 1
ATOM 1435 C C . ILE A 1 186 ? 15.762 0.145 -13.768 1.00 88.00 186 ILE A C 1
ATOM 1437 O O . ILE A 1 186 ? 14.860 -0.102 -14.566 1.00 88.00 186 ILE A O 1
ATOM 1441 N N . PHE A 1 187 ? 15.851 1.291 -13.101 1.00 91.31 187 PHE A N 1
ATOM 1442 C CA . PHE A 1 187 ? 15.011 2.443 -13.399 1.00 91.31 187 PHE A CA 1
ATOM 1443 C C . PHE A 1 187 ? 15.747 3.374 -14.361 1.00 91.31 187 PHE A C 1
ATOM 1445 O O . PHE A 1 187 ? 16.858 3.816 -14.064 1.00 91.31 187 PHE A O 1
ATOM 1452 N N . ASP A 1 188 ? 15.124 3.658 -15.502 1.00 92.88 188 ASP A N 1
ATOM 1453 C CA . ASP A 1 188 ? 15.605 4.628 -16.481 1.00 92.88 188 ASP A CA 1
ATOM 1454 C C . ASP A 1 188 ? 14.691 5.868 -16.472 1.00 92.88 188 ASP A C 1
ATOM 1456 O O . ASP A 1 188 ? 13.580 5.804 -17.011 1.00 92.88 188 ASP A O 1
ATOM 1460 N N . PRO A 1 189 ? 15.138 6.990 -15.879 1.00 91.19 189 PRO A N 1
ATOM 1461 C CA . PRO A 1 189 ? 14.329 8.202 -15.762 1.00 91.19 189 PRO A CA 1
ATOM 1462 C C . PRO A 1 189 ? 14.032 8.883 -17.106 1.00 91.19 189 PRO A C 1
ATOM 1464 O O . PRO A 1 189 ? 13.178 9.764 -17.155 1.00 91.19 189 PRO A O 1
ATOM 1467 N N . LEU A 1 190 ? 14.704 8.502 -18.201 1.00 91.44 190 LEU A N 1
ATOM 1468 C CA . LEU A 1 190 ? 14.400 9.032 -19.535 1.00 91.44 190 LEU A CA 1
ATOM 1469 C C . LEU A 1 190 ? 13.179 8.365 -20.174 1.00 91.44 190 LEU A C 1
ATOM 1471 O O . LEU A 1 190 ? 12.578 8.941 -21.081 1.00 91.44 190 LEU A O 1
ATOM 1475 N N . ASN A 1 191 ? 12.830 7.158 -19.726 1.00 91.69 191 ASN A N 1
ATOM 1476 C CA . ASN A 1 191 ? 11.793 6.330 -20.340 1.00 91.69 191 ASN A CA 1
ATOM 1477 C C . ASN A 1 191 ? 10.613 6.038 -19.405 1.00 91.69 191 ASN A C 1
ATOM 1479 O O . ASN A 1 191 ? 9.584 5.554 -19.871 1.00 91.69 191 ASN A O 1
ATOM 1483 N N . HIS A 1 192 ? 10.743 6.331 -18.110 1.00 92.12 192 HIS A N 1
ATOM 1484 C CA . HIS A 1 192 ? 9.742 5.999 -17.099 1.00 92.12 192 HIS A CA 1
ATOM 1485 C C . HIS A 1 192 ? 9.557 7.138 -16.097 1.00 92.12 192 HIS A C 1
ATOM 1487 O O . HIS A 1 192 ? 10.524 7.784 -15.695 1.00 92.12 192 HIS A O 1
ATOM 1493 N N . ALA A 1 193 ? 8.316 7.343 -15.649 1.00 92.06 193 ALA A N 1
ATOM 1494 C CA . ALA A 1 193 ? 7.983 8.380 -14.670 1.00 92.06 193 ALA A CA 1
ATOM 1495 C C . ALA A 1 193 ? 8.528 8.072 -13.263 1.00 92.06 193 ALA A C 1
ATOM 1497 O O . ALA A 1 193 ? 8.857 8.978 -12.498 1.00 92.06 193 ALA A O 1
ATOM 1498 N N . GLY A 1 194 ? 8.653 6.790 -12.924 1.00 94.00 194 GLY A N 1
ATOM 1499 C CA . GLY A 1 194 ? 9.138 6.361 -11.622 1.00 94.00 194 GLY A CA 1
ATOM 1500 C C . GLY A 1 194 ? 9.199 4.848 -11.485 1.00 94.00 194 GLY A C 1
ATOM 1501 O O . GLY A 1 194 ? 9.056 4.096 -12.450 1.00 94.00 194 GLY A O 1
ATOM 1502 N N . VAL A 1 195 ? 9.423 4.396 -10.256 1.00 95.50 195 VAL A N 1
ATOM 1503 C CA . VAL A 1 195 ? 9.472 2.978 -9.898 1.00 95.50 195 VAL A CA 1
ATOM 1504 C C . VAL A 1 195 ? 8.728 2.740 -8.587 1.00 95.50 195 VAL A C 1
ATOM 1506 O O . VAL A 1 195 ? 8.916 3.459 -7.605 1.00 95.50 195 VAL A O 1
ATOM 1509 N N . GLY A 1 196 ? 7.867 1.725 -8.571 1.00 96.69 196 GLY A N 1
ATOM 1510 C CA . GLY A 1 196 ? 7.115 1.314 -7.388 1.00 96.69 196 GLY A CA 1
ATOM 1511 C C . GLY A 1 196 ? 7.677 0.041 -6.770 1.00 96.69 196 GLY A C 1
ATOM 1512 O O . GLY A 1 196 ? 8.304 -0.764 -7.457 1.00 96.69 196 GLY A O 1
ATOM 1513 N N . TYR A 1 197 ? 7.427 -0.153 -5.479 1.00 97.00 197 TYR A N 1
ATOM 1514 C CA . TYR A 1 197 ? 7.700 -1.385 -4.748 1.00 97.00 197 TYR A CA 1
ATOM 1515 C C . TYR A 1 197 ? 6.406 -1.919 -4.142 1.00 97.00 197 TYR A C 1
ATOM 1517 O O . TYR A 1 197 ? 5.809 -1.261 -3.286 1.00 97.00 197 TYR A O 1
ATOM 1525 N N . ILE A 1 198 ? 6.012 -3.111 -4.584 1.00 97.12 198 ILE A N 1
ATOM 1526 C CA . ILE A 1 198 ? 4.931 -3.924 -4.021 1.00 97.12 198 ILE A CA 1
ATOM 1527 C C . ILE A 1 198 ? 5.449 -5.359 -4.044 1.00 97.12 198 ILE A C 1
ATOM 1529 O O . ILE A 1 198 ? 5.869 -5.832 -5.101 1.00 97.12 198 ILE A O 1
ATOM 1533 N N . ALA A 1 199 ? 5.476 -6.024 -2.891 1.00 96.12 199 ALA A N 1
ATOM 1534 C CA . ALA A 1 199 ? 6.123 -7.323 -2.759 1.00 96.12 199 ALA A CA 1
ATOM 1535 C C . ALA A 1 199 ? 5.340 -8.296 -1.875 1.00 96.12 199 ALA A C 1
ATOM 1537 O O . ALA A 1 199 ? 4.595 -7.886 -0.981 1.00 96.12 199 ALA A O 1
ATOM 1538 N N . GLU A 1 200 ? 5.542 -9.591 -2.105 1.00 93.75 200 GLU A N 1
ATOM 1539 C CA . GLU A 1 200 ? 4.814 -10.666 -1.431 1.00 93.75 200 GLU A CA 1
ATOM 1540 C C . GLU A 1 200 ? 5.155 -10.784 0.055 1.00 93.75 200 GLU A C 1
ATOM 1542 O O . GLU A 1 200 ? 4.296 -10.982 0.910 1.00 93.75 200 GLU A O 1
ATOM 1547 N N . ASN A 1 201 ? 6.425 -10.593 0.407 1.00 92.19 201 ASN A N 1
ATOM 1548 C CA . ASN A 1 201 ? 6.807 -10.546 1.814 1.00 92.19 201 ASN A CA 1
ATOM 1549 C C . ASN A 1 201 ? 6.197 -9.333 2.537 1.00 92.19 201 ASN A C 1
ATOM 1551 O O . ASN A 1 201 ? 6.113 -9.348 3.759 1.00 92.19 201 ASN A O 1
ATOM 1555 N N . ASP A 1 202 ? 5.744 -8.316 1.805 1.00 93.81 202 ASP A N 1
ATOM 1556 C CA . ASP A 1 202 ? 5.308 -7.032 2.346 1.00 93.81 202 ASP A CA 1
ATOM 1557 C C . ASP A 1 202 ? 3.819 -6.748 2.087 1.00 93.81 202 ASP A C 1
ATOM 1559 O O . ASP A 1 202 ? 3.388 -5.596 2.011 1.00 93.81 202 ASP A O 1
ATOM 1563 N N . GLY A 1 203 ? 3.016 -7.811 2.020 1.00 89.31 203 GLY A N 1
ATOM 1564 C CA . GLY A 1 203 ? 1.556 -7.754 2.101 1.00 89.31 203 GLY A CA 1
ATOM 1565 C C . GLY A 1 203 ? 0.815 -8.199 0.855 1.00 89.31 203 GLY A C 1
ATOM 1566 O O . GLY A 1 203 ? -0.355 -8.566 0.967 1.00 89.31 203 GLY A O 1
ATOM 1567 N N . ALA A 1 204 ? 1.462 -8.181 -0.310 1.00 91.38 204 ALA A N 1
ATOM 1568 C CA . ALA A 1 204 ? 0.897 -8.852 -1.470 1.00 91.38 204 ALA A CA 1
ATOM 1569 C C . ALA A 1 204 ? 1.004 -10.375 -1.279 1.00 91.38 204 ALA A C 1
ATOM 1571 O O . ALA A 1 204 ? 1.816 -10.859 -0.501 1.00 91.38 204 ALA A O 1
ATOM 1572 N N . GLU A 1 205 ? 0.201 -11.159 -1.980 1.00 90.50 205 GLU A N 1
ATOM 1573 C CA . GLU A 1 205 ? 0.344 -12.611 -2.041 1.00 90.50 205 GLU A CA 1
ATOM 1574 C C . GLU A 1 205 ? 0.271 -13.041 -3.495 1.00 90.50 205 GLU A C 1
ATOM 1576 O O . GLU A 1 205 ? -0.807 -13.195 -4.079 1.00 90.50 205 GLU A O 1
ATOM 1581 N N . PHE A 1 206 ? 1.452 -13.229 -4.075 1.00 88.56 206 PHE A N 1
ATOM 1582 C CA . PHE A 1 206 ? 1.621 -13.670 -5.451 1.00 88.56 206 PHE A CA 1
ATOM 1583 C C . PHE A 1 206 ? 1.827 -15.191 -5.565 1.00 88.56 206 PHE A C 1
ATOM 1585 O O . PHE A 1 206 ? 1.862 -15.726 -6.673 1.00 88.56 206 PHE A O 1
ATOM 1592 N N . GLY A 1 207 ? 1.923 -15.905 -4.437 1.00 87.31 207 GLY A N 1
ATOM 1593 C CA . GLY A 1 207 ? 2.087 -17.358 -4.383 1.00 87.31 207 GLY A CA 1
ATOM 1594 C C . GLY A 1 207 ? 3.536 -17.831 -4.536 1.00 87.31 207 GLY A C 1
ATOM 1595 O O . GLY A 1 207 ? 3.768 -19.022 -4.744 1.00 87.31 207 GLY A O 1
ATOM 1596 N N . LEU A 1 208 ? 4.514 -16.929 -4.440 1.00 84.38 208 LEU A N 1
ATOM 1597 C CA . LEU A 1 208 ? 5.945 -17.224 -4.496 1.00 84.38 208 LEU A CA 1
ATOM 1598 C C . LEU A 1 208 ? 6.495 -17.633 -3.123 1.00 84.38 208 LEU A C 1
ATOM 1600 O O . LEU A 1 208 ? 7.504 -18.341 -3.055 1.00 84.38 208 LEU A O 1
ATOM 1604 N N . ARG A 1 209 ? 5.882 -17.180 -2.019 1.00 85.06 209 ARG A N 1
ATOM 1605 C CA . ARG A 1 209 ? 6.383 -17.366 -0.648 1.00 85.06 209 ARG A CA 1
ATOM 1606 C C . ARG A 1 209 ? 5.242 -17.569 0.348 1.00 85.06 209 ARG A C 1
ATOM 1608 O O . ARG A 1 209 ? 4.193 -16.954 0.282 1.00 85.06 209 ARG A O 1
ATOM 1615 N N . SER A 1 210 ? 5.470 -18.404 1.359 1.00 78.38 210 SER A N 1
ATOM 1616 C CA . SER A 1 210 ? 4.477 -18.630 2.421 1.00 78.38 210 SER A CA 1
ATOM 1617 C C . SER A 1 210 ? 4.596 -17.657 3.600 1.00 78.38 210 SER A C 1
ATOM 1619 O O . SER A 1 210 ? 3.720 -17.638 4.464 1.00 78.38 210 SER A O 1
ATOM 1621 N N . SER A 1 211 ? 5.689 -16.892 3.680 1.00 85.44 211 SER A N 1
ATOM 1622 C CA . SER A 1 211 ? 6.019 -16.035 4.823 1.00 85.44 211 SER A CA 1
ATOM 1623 C C . SER A 1 211 ? 5.761 -14.560 4.527 1.00 85.44 211 SER A C 1
ATOM 1625 O O . SER A 1 211 ? 6.285 -14.041 3.542 1.00 85.44 211 SER A O 1
ATOM 1627 N N . ALA A 1 212 ? 5.067 -13.882 5.438 1.00 90.50 212 ALA A N 1
ATOM 1628 C CA . ALA A 1 212 ? 4.937 -12.429 5.453 1.00 90.50 212 ALA A CA 1
ATOM 1629 C C . ALA A 1 212 ? 5.876 -11.806 6.498 1.00 90.50 212 ALA A C 1
ATOM 1631 O O . ALA A 1 212 ? 6.206 -12.429 7.513 1.00 90.50 212 ALA A O 1
ATOM 1632 N N . THR A 1 213 ? 6.287 -10.562 6.266 1.00 93.88 213 THR A N 1
ATOM 1633 C CA . THR A 1 213 ? 6.968 -9.731 7.258 1.00 93.88 213 THR A CA 1
ATOM 1634 C C . THR A 1 213 ? 6.031 -9.506 8.446 1.00 93.88 213 THR A C 1
ATOM 1636 O O . THR A 1 213 ? 4.814 -9.372 8.300 1.00 93.88 213 THR A O 1
ATOM 1639 N N . THR A 1 214 ? 6.595 -9.488 9.653 1.00 94.31 214 THR A N 1
ATOM 1640 C CA . THR A 1 214 ? 5.829 -9.286 10.885 1.00 94.31 214 THR A CA 1
ATOM 1641 C C . THR A 1 214 ? 6.473 -8.228 11.765 1.00 94.31 214 THR A C 1
ATOM 1643 O O . THR A 1 214 ? 7.697 -8.099 11.789 1.00 94.31 214 THR A O 1
ATOM 1646 N N . SER A 1 215 ? 5.659 -7.524 12.542 1.00 92.19 215 SER A N 1
ATOM 1647 C CA . SER A 1 215 ? 6.061 -6.504 13.521 1.00 92.19 215 SER A CA 1
ATOM 1648 C C . SER A 1 215 ? 5.406 -6.787 14.876 1.00 92.19 215 SER A C 1
ATOM 1650 O O . SER A 1 215 ? 4.477 -7.587 14.962 1.00 92.19 215 SER A O 1
ATOM 1652 N N . THR A 1 216 ? 5.895 -6.169 15.949 1.00 92.44 216 THR A N 1
ATOM 1653 C CA . THR A 1 216 ? 5.310 -6.272 17.295 1.00 92.44 216 THR A CA 1
ATOM 1654 C C . THR A 1 216 ? 4.099 -5.344 17.447 1.00 92.44 216 THR A C 1
ATOM 1656 O O . THR A 1 216 ? 4.120 -4.200 16.998 1.00 92.44 216 THR A O 1
ATOM 1659 N N . ILE A 1 217 ? 3.034 -5.814 18.105 1.00 90.69 217 ILE A N 1
ATOM 1660 C CA . ILE A 1 217 ? 1.763 -5.065 18.223 1.00 90.69 217 ILE A CA 1
ATOM 1661 C C . ILE A 1 217 ? 1.797 -3.924 19.251 1.00 90.69 217 ILE A C 1
ATOM 1663 O O . ILE A 1 217 ? 0.970 -3.013 19.202 1.00 90.69 217 ILE A O 1
ATOM 1667 N N . SER A 1 218 ? 2.730 -3.990 20.205 1.00 86.19 218 SER A N 1
ATOM 1668 C CA . SER A 1 218 ? 2.824 -3.080 21.354 1.00 86.19 218 SER A CA 1
ATOM 1669 C C . SER A 1 218 ? 3.823 -1.941 21.164 1.00 86.19 218 SER A C 1
ATOM 1671 O O . SER A 1 218 ? 3.916 -1.055 22.011 1.00 86.19 218 SER A O 1
ATOM 1673 N N . GLU A 1 219 ? 4.630 -1.973 20.106 1.00 73.62 219 GLU A N 1
ATOM 1674 C CA . GLU A 1 219 ? 5.633 -0.940 19.881 1.00 73.62 219 GLU A CA 1
ATOM 1675 C C . GLU A 1 219 ? 4.990 0.287 19.230 1.00 73.62 219 GLU A C 1
ATOM 1677 O O . GLU A 1 219 ? 4.384 0.208 18.159 1.00 73.62 219 GLU A O 1
ATOM 1682 N N . ARG A 1 220 ? 5.175 1.453 19.862 1.00 68.81 220 ARG A N 1
ATOM 1683 C CA . ARG A 1 220 ? 5.006 2.745 19.190 1.00 68.81 220 ARG A CA 1
ATOM 1684 C C . ARG A 1 220 ? 6.144 2.912 18.197 1.00 68.81 220 ARG A C 1
ATOM 1686 O O . ARG A 1 220 ? 7.173 3.517 18.490 1.00 68.81 220 ARG A O 1
ATOM 1693 N N . HIS A 1 221 ? 5.976 2.321 17.026 1.00 62.41 221 HIS A N 1
ATOM 1694 C CA . HIS A 1 221 ? 6.874 2.550 15.910 1.00 62.41 221 HIS A CA 1
ATOM 1695 C C . HIS A 1 221 ? 6.616 3.950 15.369 1.00 62.41 221 HIS A C 1
ATOM 1697 O O . HIS A 1 221 ? 5.549 4.220 14.829 1.00 62.41 221 HIS A O 1
ATOM 1703 N N . PHE A 1 222 ? 7.615 4.831 15.441 1.00 63.38 222 PHE A N 1
ATOM 1704 C CA . PHE A 1 222 ? 7.540 6.181 14.863 1.00 63.38 222 PHE A CA 1
ATOM 1705 C C . PHE A 1 222 ? 7.355 6.195 13.331 1.00 63.38 222 PHE A C 1
ATOM 1707 O O . PHE A 1 222 ? 7.283 7.270 12.744 1.00 63.38 222 PHE A O 1
ATOM 1714 N N . ALA A 1 223 ? 7.307 5.028 12.678 1.00 82.69 223 ALA A N 1
ATOM 1715 C CA . ALA A 1 223 ? 7.281 4.887 11.227 1.00 82.69 223 ALA A CA 1
ATOM 1716 C C . ALA A 1 223 ? 6.231 3.902 10.684 1.00 82.69 223 ALA A C 1
ATOM 1718 O O . ALA A 1 223 ? 6.262 3.635 9.487 1.00 82.69 223 ALA A O 1
ATOM 1719 N N . VAL A 1 224 ? 5.331 3.356 11.515 1.00 92.06 224 VAL A N 1
ATOM 1720 C CA . VAL A 1 224 ? 4.335 2.359 11.079 1.00 92.06 224 VAL A CA 1
ATOM 1721 C C . VAL A 1 224 ? 2.922 2.862 11.378 1.00 92.06 224 VAL A C 1
ATOM 1723 O O . VAL A 1 224 ? 2.652 3.382 12.459 1.00 92.06 224 VAL A O 1
ATOM 1726 N N . ALA A 1 225 ? 2.033 2.729 10.399 1.00 95.38 225 ALA A N 1
ATOM 1727 C CA . ALA A 1 225 ? 0.603 2.997 10.512 1.00 95.38 225 ALA A CA 1
ATOM 1728 C C . ALA A 1 225 ? -0.195 1.689 10.667 1.00 95.38 225 ALA A C 1
ATOM 1730 O O . ALA A 1 225 ? 0.368 0.597 10.713 1.00 95.38 225 ALA A O 1
ATOM 1731 N N . ASN A 1 226 ? -1.517 1.775 10.741 1.00 96.12 226 ASN A N 1
ATOM 1732 C CA . ASN A 1 226 ? -2.405 0.619 10.841 1.00 96.12 226 ASN A CA 1
ATOM 1733 C C . ASN A 1 226 ? -3.415 0.666 9.696 1.00 96.12 226 ASN A C 1
ATOM 1735 O O . ASN A 1 226 ? -4.124 1.659 9.535 1.00 96.12 226 ASN A O 1
ATOM 1739 N N . LEU A 1 227 ? -3.459 -0.400 8.898 1.00 97.31 227 LEU A N 1
ATOM 1740 C CA . LEU A 1 227 ? -4.365 -0.520 7.764 1.00 97.31 227 LEU A CA 1
ATOM 1741 C C . LEU A 1 227 ? -5.724 -1.007 8.273 1.00 97.31 227 LEU A C 1
ATOM 1743 O O . LEU A 1 227 ? -5.911 -2.197 8.549 1.00 97.31 227 LEU A O 1
ATOM 1747 N N . LEU A 1 228 ? -6.643 -0.060 8.456 1.00 97.44 228 LEU A N 1
ATOM 1748 C CA . LEU A 1 228 ? -7.956 -0.299 9.041 1.00 97.44 228 LEU A CA 1
ATOM 1749 C C . LEU A 1 228 ? -9.060 -0.191 7.993 1.00 97.44 228 LEU A C 1
ATOM 1751 O O . LEU A 1 228 ? -9.013 0.657 7.102 1.00 97.44 228 LEU A O 1
ATOM 1755 N N . VAL A 1 229 ? -10.071 -1.037 8.150 1.00 97.38 229 VAL A N 1
ATOM 1756 C CA . VAL A 1 229 ? -11.259 -1.097 7.306 1.00 97.38 229 VAL A CA 1
ATOM 1757 C C . VAL A 1 229 ? -12.517 -1.236 8.144 1.00 97.38 229 VAL A C 1
ATOM 1759 O O . VAL A 1 229 ? -12.500 -1.735 9.274 1.00 97.38 229 VAL A O 1
ATOM 1762 N N . ARG A 1 230 ? -13.635 -0.864 7.539 1.00 95.62 230 ARG A N 1
ATOM 1763 C CA . ARG A 1 230 ? -14.976 -1.242 7.970 1.00 95.62 230 ARG A CA 1
ATOM 1764 C C . ARG A 1 230 ? -15.828 -1.525 6.744 1.00 95.62 230 ARG A C 1
ATOM 1766 O O . ARG A 1 230 ? -15.458 -1.173 5.624 1.00 95.62 230 ARG A O 1
ATOM 1773 N N . ASN A 1 231 ? -16.970 -2.169 6.951 1.00 93.75 231 ASN A N 1
ATOM 1774 C CA . ASN A 1 231 ? -17.945 -2.287 5.873 1.00 93.75 231 ASN A CA 1
ATOM 1775 C C . ASN A 1 231 ? -18.320 -0.871 5.436 1.00 93.75 231 ASN A C 1
ATOM 1777 O O . ASN A 1 231 ? -18.616 -0.043 6.306 1.00 93.75 231 ASN A O 1
ATOM 1781 N N . ALA A 1 232 ? -18.293 -0.594 4.128 1.00 80.94 232 ALA A N 1
ATOM 1782 C CA . ALA A 1 232 ? -18.802 0.678 3.644 1.00 80.94 232 ALA A CA 1
ATOM 1783 C C . ALA A 1 232 ? -20.220 0.854 4.209 1.00 80.94 232 ALA A C 1
ATOM 1785 O O . ALA A 1 232 ? -20.969 -0.136 4.264 1.00 80.94 232 ALA A O 1
ATOM 1786 N N . PRO A 1 233 ? -20.587 2.053 4.704 1.00 74.31 233 PRO A N 1
ATOM 1787 C CA . PRO A 1 233 ? -21.967 2.292 5.080 1.00 74.31 233 PRO A CA 1
ATOM 1788 C C . PRO A 1 233 ? -22.804 1.860 3.885 1.00 74.31 233 PRO A C 1
ATOM 1790 O O . PRO A 1 233 ? -22.589 2.348 2.778 1.00 74.31 233 PRO A O 1
ATOM 1793 N N . VAL A 1 234 ? -23.679 0.867 4.092 1.00 62.19 234 VAL A N 1
ATOM 1794 C CA . VAL A 1 234 ? -24.644 0.474 3.067 1.00 62.19 234 VAL A CA 1
ATOM 1795 C C . VAL A 1 234 ? -25.266 1.784 2.638 1.00 62.19 234 VAL A C 1
ATOM 1797 O O . VAL A 1 234 ? -25.743 2.500 3.522 1.00 62.19 234 VAL A O 1
ATOM 1800 N N . ASP A 1 235 ? -25.191 2.115 1.347 1.00 57.91 235 ASP A N 1
ATOM 1801 C CA . ASP A 1 235 ? -25.925 3.234 0.774 1.00 57.91 235 ASP A CA 1
ATOM 1802 C C . ASP A 1 235 ? -27.392 2.992 1.128 1.00 57.91 235 ASP A C 1
ATOM 1804 O O . ASP A 1 235 ? -28.135 2.311 0.419 1.00 57.91 235 ASP A O 1
ATOM 1808 N N . VAL A 1 236 ? -27.806 3.466 2.304 1.00 47.09 236 VAL A N 1
ATOM 1809 C CA . VAL A 1 236 ? -29.200 3.572 2.676 1.00 47.09 236 VAL A CA 1
ATOM 1810 C C . VAL A 1 236 ? -29.694 4.525 1.616 1.00 47.09 236 VAL A C 1
ATOM 1812 O O . VAL A 1 236 ? -29.202 5.655 1.608 1.00 47.09 236 VAL A O 1
ATOM 1815 N N . PRO A 1 237 ? -30.572 4.089 0.691 1.00 51.06 237 PRO A N 1
ATOM 1816 C CA . PRO A 1 237 ? -31.021 4.954 -0.378 1.00 51.06 237 PRO A CA 1
ATOM 1817 C C . PRO A 1 237 ? -31.503 6.220 0.301 1.00 51.06 237 PRO A C 1
ATOM 1819 O O . PRO A 1 237 ? -32.462 6.159 1.081 1.00 51.06 237 PRO A O 1
ATOM 1822 N N . GLU A 1 238 ? -30.786 7.332 0.106 1.00 50.88 238 GLU A N 1
ATOM 1823 C CA . GLU A 1 238 ? -31.231 8.590 0.675 1.00 50.88 238 GLU A CA 1
ATOM 1824 C C . GLU A 1 238 ? -32.687 8.727 0.230 1.00 50.88 238 GLU A C 1
ATOM 1826 O O . GLU A 1 238 ? -32.977 8.474 -0.949 1.00 50.88 238 GLU A O 1
ATOM 1831 N N . PRO A 1 239 ? -33.642 9.033 1.128 1.00 47.66 239 PRO A N 1
ATOM 1832 C CA . PRO A 1 239 ? -34.990 9.344 0.693 1.00 47.66 239 PRO A CA 1
ATOM 1833 C C . PRO A 1 239 ? -34.832 10.521 -0.255 1.00 47.66 239 PRO A C 1
ATOM 1835 O O . PRO A 1 239 ? -34.552 11.629 0.198 1.00 47.66 239 PRO A O 1
ATOM 1838 N N . ALA A 1 240 ? -34.883 10.227 -1.561 1.00 57.47 240 ALA A N 1
ATOM 1839 C CA . ALA A 1 240 ? -34.270 11.078 -2.562 1.00 57.47 240 ALA A CA 1
ATOM 1840 C C . ALA A 1 240 ? -34.712 12.517 -2.290 1.00 57.47 240 ALA A C 1
ATOM 1842 O O . ALA A 1 240 ? -35.921 12.756 -2.180 1.00 57.47 240 ALA A O 1
ATOM 1843 N N . PRO A 1 241 ? -33.797 13.491 -2.182 1.00 58.25 241 PRO A N 1
ATOM 1844 C CA . PRO A 1 241 ? -34.174 14.896 -2.079 1.00 58.25 241 PRO A CA 1
ATOM 1845 C C . PRO A 1 241 ? -35.170 15.276 -3.184 1.00 58.25 241 PRO A C 1
ATOM 1847 O O . PRO A 1 241 ? -36.059 16.089 -2.972 1.00 58.25 241 PRO A O 1
ATOM 1850 N N . ILE A 1 242 ? -35.099 14.585 -4.330 1.00 59.16 242 ILE A N 1
ATOM 1851 C CA . ILE A 1 242 ? -36.052 14.624 -5.445 1.00 59.16 242 ILE A CA 1
ATOM 1852 C C . ILE A 1 242 ? -37.448 14.114 -5.056 1.00 59.16 242 ILE A C 1
ATOM 1854 O O . ILE A 1 242 ? -38.433 14.706 -5.471 1.00 59.16 242 ILE A O 1
ATOM 1858 N N . GLY A 1 243 ? -37.570 13.055 -4.257 1.00 60.31 243 GLY A N 1
ATOM 1859 C CA . GLY A 1 243 ? -38.842 12.575 -3.716 1.00 60.31 243 GLY A CA 1
ATOM 1860 C C . GLY A 1 243 ? -39.499 13.589 -2.776 1.00 60.31 243 GLY A C 1
ATOM 1861 O O . GLY A 1 243 ? -40.696 13.852 -2.913 1.00 60.31 243 GLY A O 1
ATOM 1862 N N . LEU A 1 244 ? -38.724 14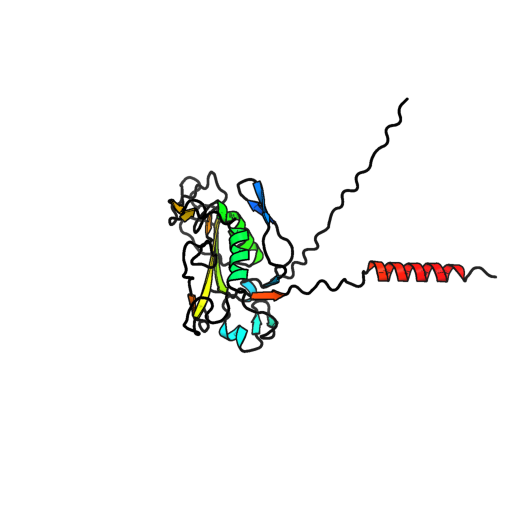.227 -1.890 1.00 64.31 244 LEU A N 1
ATOM 1863 C CA . LEU A 1 244 ? -39.207 15.309 -1.015 1.00 64.31 244 LEU A CA 1
ATOM 1864 C C . LEU A 1 244 ? -39.529 16.592 -1.800 1.00 64.31 244 LEU A C 1
ATOM 1866 O O . LEU A 1 244 ? -40.561 17.219 -1.567 1.00 64.31 244 LEU A O 1
ATOM 1870 N N . LEU A 1 245 ? -38.705 16.956 -2.784 1.00 69.75 245 LEU A N 1
ATOM 1871 C CA . LEU A 1 245 ? -38.931 18.114 -3.651 1.00 69.75 245 LEU A CA 1
ATOM 1872 C C . LEU A 1 245 ? -40.144 17.898 -4.571 1.00 69.75 245 LEU A C 1
ATOM 1874 O O . LEU A 1 245 ? -40.969 18.795 -4.725 1.00 69.75 245 LEU A O 1
ATOM 1878 N N . ALA A 1 246 ? -40.302 16.704 -5.147 1.00 68.00 246 ALA A N 1
ATOM 1879 C CA . ALA A 1 246 ? -41.439 16.352 -5.993 1.00 68.00 246 ALA A CA 1
ATOM 1880 C C . ALA A 1 246 ? -42.744 16.336 -5.191 1.00 68.00 246 ALA A C 1
ATOM 1882 O O . ALA A 1 246 ? -43.749 16.877 -5.650 1.00 68.00 246 ALA A O 1
ATOM 1883 N N . SER A 1 247 ? -42.737 15.791 -3.972 1.00 69.44 247 SER A N 1
ATOM 1884 C CA . SER A 1 247 ? -43.915 15.829 -3.099 1.00 69.44 247 SER A CA 1
ATOM 1885 C C . SER A 1 247 ? -44.230 17.246 -2.596 1.00 69.44 247 SER A C 1
ATOM 1887 O O . SER A 1 247 ? -45.403 17.628 -2.576 1.00 69.44 247 SER A O 1
ATOM 1889 N N . ALA A 1 248 ? -43.221 18.083 -2.321 1.00 73.00 248 ALA A N 1
ATOM 1890 C CA . ALA A 1 248 ? -43.414 19.504 -2.016 1.00 73.00 248 ALA A CA 1
ATOM 1891 C C . ALA A 1 248 ? -44.006 20.293 -3.204 1.00 73.00 248 ALA A C 1
ATOM 1893 O O . ALA A 1 248 ? -44.923 21.101 -3.025 1.00 73.00 248 ALA A O 1
ATOM 1894 N N . LEU A 1 249 ? -43.547 20.029 -4.432 1.00 73.69 249 LEU A N 1
ATOM 1895 C CA . LEU A 1 249 ? -44.058 20.667 -5.652 1.00 73.69 249 LEU A CA 1
ATOM 1896 C C . LEU A 1 249 ? -45.486 20.218 -5.996 1.00 73.69 249 LEU A C 1
ATOM 1898 O O . LEU A 1 249 ? -46.313 21.050 -6.379 1.00 73.69 249 LEU A O 1
ATOM 1902 N N . ILE A 1 250 ? -45.815 18.936 -5.803 1.00 75.44 250 ILE A N 1
ATOM 1903 C CA . ILE A 1 250 ? -47.190 18.429 -5.941 1.00 75.44 250 ILE A CA 1
ATOM 1904 C C . ILE A 1 250 ? -48.109 19.094 -4.903 1.00 75.44 250 ILE A C 1
ATOM 1906 O O . ILE A 1 250 ? -49.206 19.538 -5.250 1.00 75.44 250 ILE A O 1
ATOM 1910 N N . GLY A 1 251 ? -47.649 19.250 -3.657 1.00 69.06 251 GLY A N 1
ATOM 1911 C CA . GLY A 1 251 ? -48.381 19.967 -2.608 1.00 69.06 251 GLY A CA 1
ATOM 1912 C C . GLY A 1 251 ? -48.690 21.424 -2.978 1.00 69.06 251 GLY A C 1
ATOM 1913 O O . GLY A 1 251 ? -49.839 21.864 -2.876 1.00 69.06 251 GLY A O 1
ATOM 1914 N N . LEU A 1 252 ? -47.699 22.161 -3.490 1.00 69.88 252 LEU A N 1
ATOM 1915 C CA . LEU A 1 252 ? -47.865 23.548 -3.947 1.00 69.88 252 LEU A CA 1
ATOM 1916 C C . LEU A 1 252 ? -48.805 23.669 -5.160 1.00 69.88 252 LEU A C 1
ATOM 1918 O O . LEU A 1 252 ? -49.600 24.610 -5.238 1.00 69.88 252 LEU A O 1
ATOM 1922 N N . GLY A 1 253 ? -48.773 22.703 -6.083 1.00 66.25 253 GLY A N 1
ATOM 1923 C CA . GLY A 1 253 ? -49.678 22.653 -7.235 1.00 66.25 253 GLY A CA 1
ATOM 1924 C C . GLY A 1 253 ? -51.150 22.461 -6.847 1.00 66.25 253 GLY A C 1
ATOM 1925 O O . GLY A 1 253 ? -52.032 23.106 -7.420 1.00 66.25 253 GLY A O 1
ATOM 1926 N N . ILE A 1 254 ? -51.429 21.630 -5.837 1.00 70.44 254 ILE A N 1
ATOM 1927 C CA . ILE A 1 254 ? -52.796 21.360 -5.359 1.00 70.44 254 ILE A CA 1
ATOM 1928 C C .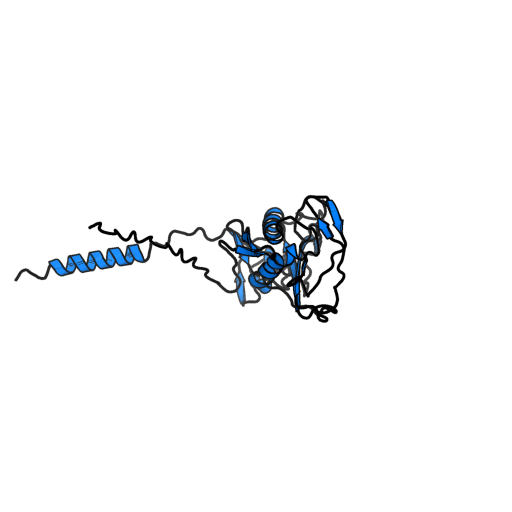 ILE A 1 254 ? -53.374 22.567 -4.602 1.00 70.44 254 ILE A C 1
ATOM 1930 O O . ILE A 1 254 ? -54.552 22.892 -4.781 1.00 70.44 254 ILE A O 1
ATOM 1934 N N . MET A 1 255 ? -52.565 23.290 -3.817 1.00 61.34 255 MET A N 1
ATOM 1935 C CA . MET A 1 255 ? -53.040 24.477 -3.087 1.00 61.34 255 MET A CA 1
ATOM 1936 C C . MET A 1 255 ? -53.455 25.625 -4.018 1.00 61.34 255 MET A C 1
ATOM 1938 O O . MET A 1 255 ? -54.417 26.339 -3.728 1.00 61.34 255 MET A O 1
ATOM 1942 N N . ARG A 1 256 ? -52.807 25.768 -5.182 1.00 56.56 256 ARG A N 1
ATOM 1943 C CA . ARG A 1 256 ? -53.124 26.833 -6.150 1.00 56.56 256 ARG A CA 1
ATOM 1944 C C . ARG A 1 256 ? -54.493 26.671 -6.819 1.00 56.56 256 ARG A C 1
ATOM 1946 O O . ARG A 1 256 ? -55.069 27.655 -7.271 1.00 56.56 256 ARG A O 1
ATOM 1953 N N . LYS A 1 257 ? -55.053 25.456 -6.849 1.00 54.19 257 LYS A N 1
ATOM 1954 C CA . LYS A 1 257 ? -56.351 25.176 -7.489 1.00 54.19 257 LYS A CA 1
ATOM 1955 C C . LYS A 1 257 ? -57.560 25.512 -6.602 1.00 54.19 257 LYS A C 1
ATOM 1957 O O . LYS A 1 257 ? -58.681 25.535 -7.098 1.00 54.19 257 LYS A O 1
ATOM 1962 N N . ARG A 1 258 ? -57.359 25.806 -5.310 1.00 54.62 258 ARG A N 1
ATOM 1963 C CA . ARG A 1 258 ? -58.445 26.138 -4.365 1.00 54.62 258 ARG A CA 1
ATOM 1964 C C . ARG A 1 258 ? -58.766 27.633 -4.235 1.00 54.62 258 ARG A C 1
ATOM 1966 O O . ARG A 1 258 ? -59.765 27.949 -3.603 1.00 54.62 258 ARG A O 1
ATOM 1973 N N . SER A 1 259 ? -57.994 28.549 -4.832 1.00 54.94 259 SER A N 1
ATOM 1974 C CA . SER A 1 259 ? -58.238 30.001 -4.682 1.00 54.94 259 SER A CA 1
ATOM 1975 C C . SER A 1 259 ? -59.061 30.651 -5.807 1.00 54.94 259 SER A C 1
ATOM 1977 O O . SER A 1 259 ? -59.150 31.875 -5.850 1.00 54.94 259 SER A O 1
ATOM 1979 N N . VAL A 1 260 ? -59.656 29.871 -6.717 1.00 57.94 260 VAL A N 1
ATOM 1980 C CA . VAL A 1 260 ? -60.479 30.385 -7.830 1.00 57.94 260 VAL A CA 1
ATOM 1981 C C . VAL A 1 260 ? -61.899 29.831 -7.722 1.00 57.94 260 VAL A C 1
ATOM 1983 O O . VAL A 1 260 ? -62.355 29.060 -8.556 1.00 57.94 260 VAL A O 1
ATOM 1986 N N . GLN A 1 261 ? -62.585 30.187 -6.640 1.00 57.12 261 GLN A N 1
ATOM 1987 C CA . GLN A 1 261 ? -64.047 30.196 -6.563 1.00 57.12 261 GLN A CA 1
ATOM 1988 C C . GLN A 1 261 ? -64.460 31.365 -5.663 1.00 57.12 261 GLN A C 1
ATOM 1990 O O . GLN A 1 261 ? -64.684 31.200 -4.466 1.00 57.12 261 GLN A O 1
ATOM 1995 N N . LYS A 1 262 ? -64.499 32.557 -6.256 1.00 48.88 262 LYS A N 1
ATOM 1996 C CA . LYS A 1 262 ? -65.371 33.671 -5.882 1.00 48.88 262 LYS A CA 1
ATOM 1997 C C . LYS A 1 262 ? -65.751 34.409 -7.153 1.00 48.88 262 LYS A C 1
ATOM 1999 O O . LYS A 1 262 ? -64.848 34.564 -8.004 1.00 48.88 262 LYS A O 1
#